Protein AF-0000000080796471 (afdb_homodimer)

Organism: Ignicoccus hospitalis (strain KIN4/I / DSM 18386 / JCM 14125) (NCBI:txid453591)

Sequence (328 aa):
MGSETYSLYVDESGSLRIKGDEADYLILPATTVSKIGSRLYKIVGEAANVQLAEIGRSIGHSLAELIKRQMHGDRIEDIIESIDDYLSKSGFGKAELVKHENHFDVIINNPPSLRHAVEGLKKCRFEAGLIKGILEEITGKKWHVQVDDSVNQEKCLIHVKPMEMGSETYSLYVDESGSLRIKGDEADYLILPATTVSKIGSRLYKIVGEAANVQLAEIGRSIGHSLAELIKRQMHGDRIEDIIESIDDYLSKSGFGKAELVKHENHFDVIINNPPSLRHAVEGLKKCRFEAGLIKGILEEITGKKWHVQVDDSVNQEKCLIHVKPME

Radius of gyration: 19.24 Å; Cα contacts (8 Å, |Δi|>4): 746; chains: 2; bounding box: 44×64×47 Å

Foldseek 3Di:
DADAAFDWDQDPVRFIDGVPDDDGDDDDDLCVLVVQLVVLCVVPNLCSLVVLLQVLLVVLLVCQVVLVVQFPDLDPVSSVVSVQNCCRRRPQARWDWADDDFWIKIKGFPGSCQVNPDPRHQGCSSVQSNSQNNCCNNVVFHKDWDWDSVCRNGITIIIIGTDD/DADAAFDWDQDPVRFIDGVPDDDGDDDDDLCVLVVQLVVLCVVPNLCSLVVLLQVLLVVLLVCQVVLVVQFPDLDPVSSVVSVQNCCRRRPQARWDWADDDFWIKIKGFPGSCQVNPDPRHQGCSSVQSNSQNNCCNNVVFHKDWDWDSVCRNGITIIIIGTDD

Solvent-accessible surface area (backbone atoms only — not comparable to full-atom values): 16431 Å² total; per-residue (Å²): 131,51,47,79,38,73,61,62,34,13,40,90,63,13,40,19,28,44,75,97,51,88,62,45,26,27,62,42,54,37,53,46,62,42,43,49,37,51,54,36,30,75,74,56,43,73,57,18,45,60,51,36,17,49,41,20,17,54,45,13,43,71,43,22,64,61,36,58,70,59,28,87,56,88,46,70,66,29,50,50,50,23,47,31,51,48,36,31,40,28,17,43,2,42,47,45,78,45,82,55,96,80,38,36,35,44,36,25,37,56,24,39,47,61,76,43,59,51,90,88,57,64,58,44,32,39,60,47,14,24,52,46,17,24,50,27,57,67,69,74,45,57,66,46,66,42,73,43,74,91,49,40,91,71,28,38,39,30,42,38,28,76,56,132,131,49,48,79,37,72,61,61,35,14,38,91,63,12,41,19,28,43,75,98,49,87,60,45,27,27,61,42,53,36,54,45,63,42,44,48,38,51,54,37,29,74,72,57,44,74,56,18,46,59,50,36,16,50,39,19,17,55,45,12,42,71,43,21,64,62,36,59,70,60,27,88,54,88,48,70,67,28,51,51,51,23,48,33,48,48,36,32,39,27,16,43,2,42,47,46,78,47,82,54,96,81,37,35,34,44,36,24,36,55,22,39,47,62,77,42,59,50,91,86,57,66,59,45,31,39,60,47,14,24,53,45,17,24,50,28,57,69,70,74,46,58,66,46,66,43,73,43,75,91,47,40,90,69,25,38,41,32,41,38,30,75,55,133

Nearest PDB structures (foldseek):
  5frw-assembly1_A  TM=8.023E-01  e=4.426E-07  Ralstonia sp. E2
  5kbh-assembly1_B  TM=7.764E-01  e=5.599E-07  Acinetobacter calcoaceticus
  5kbe-assembly1_B  TM=7.773E-01  e=1.134E-06  Acinetobacter calcoaceticus
  5kbi-assembly1_A  TM=7.844E-01  e=2.435E-06  Acinetobacter calcoaceticus
  5kbh-assembly1_A  TM=7.700E-01  e=1.815E-06  Acinetobacter calcoaceticus

pLDDT: mean 94.49, std 6.24, range [47.47, 98.81]

InterPro domains:
  IPR004096 4-vinyl reductase, 4VR [SM00989] (103-162)
  IPR007194 Transport protein particle (TRAPP) component [PF04051] (46-160)
  IPR024096 NO signalling/Golgi transport ligand-binding domain superfamily [SSF111126] (39-145)

Secondary structure (DSSP, 8-state):
-PBP---EEE-TTS-EEETT--SEEEEEETTHHHHHHHHHHHHHGGGHHHHHHHHHHHHHHHHHHHHHHH-SSSSHHHHHHHHHHHHHHTTS-EEEEEE-SS-EEEEEES-HHHHT--TTPPTTHHHHHHHHHHHHHHHSS-EEEEE-GGGTTTEEEEEEEE--/-PBP---EEE-TTS-EEETT--SEEEEEETTHHHHHHHHHHHHHGGGHHHHHHHHHHHHHHHHHHHHHHH-SSSSHHHHHHHHHHHHHHTTS-EEEEEE-SS-EEEEEES-HHHHT--TTPPTTHHHHHHHHHHHHHHHSS-EEEEE-GGGTTTEEEEEEEE--

Structure (mmCIF, N/CA/C/O backbone):
data_AF-0000000080796471-model_v1
#
loop_
_entity.id
_entity.type
_entity.pdbx_description
1 polymer '4-vinyl reductase 4VR domain-containing protein'
#
loop_
_atom_site.group_PDB
_atom_site.id
_atom_site.type_symbol
_atom_site.label_atom_id
_atom_site.label_alt_id
_atom_site.label_comp_id
_atom_site.label_asym_id
_atom_site.label_entity_id
_atom_site.label_seq_id
_atom_site.pdbx_PDB_ins_code
_atom_site.Cartn_x
_atom_site.Cartn_y
_atom_site.Cartn_z
_atom_site.occupancy
_atom_site.B_iso_or_equiv
_atom_site.auth_seq_id
_atom_site.auth_comp_id
_atom_site.auth_asym_id
_atom_site.auth_atom_id
_atom_site.pdbx_PDB_model_num
ATOM 1 N N . MET A 1 1 ? 6.484 -16.625 19.422 1 47.47 1 MET A N 1
ATOM 2 C CA . MET A 1 1 ? 7.359 -15.5 19.078 1 47.47 1 MET A CA 1
ATOM 3 C C . MET A 1 1 ? 7.316 -15.203 17.578 1 47.47 1 MET A C 1
ATOM 5 O O . MET A 1 1 ? 7.27 -16.125 16.766 1 47.47 1 MET A O 1
ATOM 9 N N . GLY A 1 2 ? 6.797 -14.07 17.062 1 61.41 2 GLY A N 1
ATOM 10 C CA . GLY A 1 2 ? 6.598 -13.734 15.656 1 61.41 2 GLY A CA 1
ATOM 11 C C . GLY A 1 2 ? 7.84 -13.945 14.812 1 61.41 2 GLY A C 1
ATOM 12 O O . GLY A 1 2 ? 8.938 -14.094 15.352 1 61.41 2 GLY A O 1
ATOM 13 N N . SER A 1 3 ? 7.703 -14.445 13.594 1 75.06 3 SER A N 1
ATOM 14 C CA . SER A 1 3 ? 8.805 -14.648 12.664 1 75.06 3 SER A CA 1
ATOM 15 C C . SER A 1 3 ? 9.383 -13.312 12.188 1 75.06 3 SER A C 1
ATOM 17 O O . SER A 1 3 ? 8.75 -12.266 12.352 1 75.06 3 SER A O 1
ATOM 19 N N . GLU A 1 4 ? 10.695 -13.398 11.828 1 84.44 4 GLU A N 1
ATOM 20 C CA . GLU A 1 4 ? 11.414 -12.211 11.375 1 84.44 4 GLU A CA 1
ATOM 21 C C . GLU A 1 4 ? 10.867 -11.711 10.039 1 84.44 4 GLU A C 1
ATOM 23 O O . GLU A 1 4 ? 10.438 -12.5 9.203 1 84.44 4 GLU A O 1
ATOM 28 N N . THR A 1 5 ? 10.625 -10.406 9.93 1 94 5 THR A N 1
ATOM 29 C CA . THR A 1 5 ? 10.344 -9.742 8.664 1 94 5 THR A CA 1
ATOM 30 C C . THR A 1 5 ? 11.641 -9.289 7.996 1 94 5 THR A C 1
ATOM 32 O O . THR A 1 5 ? 12.727 -9.734 8.367 1 94 5 THR A O 1
ATOM 35 N N . TYR A 1 6 ? 11.547 -8.57 6.883 1 94.56 6 TYR A N 1
ATOM 36 C CA . TYR A 1 6 ? 12.711 -8.07 6.164 1 94.56 6 TYR A CA 1
ATOM 37 C C . TYR A 1 6 ? 13.539 -7.148 7.047 1 94.56 6 TYR A C 1
ATOM 39 O O . TYR A 1 6 ? 13.008 -6.508 7.957 1 94.56 6 TYR A O 1
ATOM 47 N N . SER A 1 7 ? 14.867 -7.215 6.809 1 94.38 7 SER A N 1
ATOM 48 C CA . SER A 1 7 ? 15.711 -6.148 7.34 1 94.38 7 SER A CA 1
ATOM 49 C C . SER A 1 7 ? 15.523 -4.852 6.555 1 94.38 7 SER A C 1
ATOM 51 O O . SER A 1 7 ? 15.945 -4.75 5.406 1 94.38 7 SER A O 1
ATOM 53 N N . LEU A 1 8 ? 14.883 -3.912 7.203 1 96.19 8 LEU A N 1
ATOM 54 C CA . LEU A 1 8 ? 14.523 -2.668 6.535 1 96.19 8 LEU A CA 1
ATOM 55 C C . LEU A 1 8 ? 15.312 -1.496 7.102 1 96.19 8 LEU A C 1
ATOM 57 O O . LEU A 1 8 ? 15.727 -1.522 8.266 1 96.19 8 LEU A O 1
ATOM 61 N N . TYR A 1 9 ? 15.547 -0.493 6.285 1 96.5 9 TYR A N 1
ATOM 62 C CA . TYR A 1 9 ? 16.125 0.773 6.719 1 96.5 9 TYR A CA 1
ATOM 63 C C . TYR A 1 9 ? 15.672 1.917 5.82 1 96.5 9 TYR A C 1
ATOM 65 O O . TYR A 1 9 ? 15.195 1.687 4.707 1 96.5 9 TYR A O 1
ATOM 73 N N . VAL A 1 10 ? 15.695 3.064 6.301 1 97.06 10 VAL A N 1
ATOM 74 C CA . VAL A 1 10 ? 15.43 4.258 5.508 1 97.06 10 VAL A CA 1
ATOM 75 C C . VAL A 1 10 ? 16.75 4.898 5.07 1 97.06 10 VAL A C 1
ATOM 77 O O . VAL A 1 10 ? 17.609 5.195 5.906 1 97.06 10 VAL A O 1
ATOM 80 N N . ASP A 1 11 ? 16.906 5.062 3.801 1 96.19 11 ASP A N 1
ATOM 81 C CA . ASP A 1 11 ? 1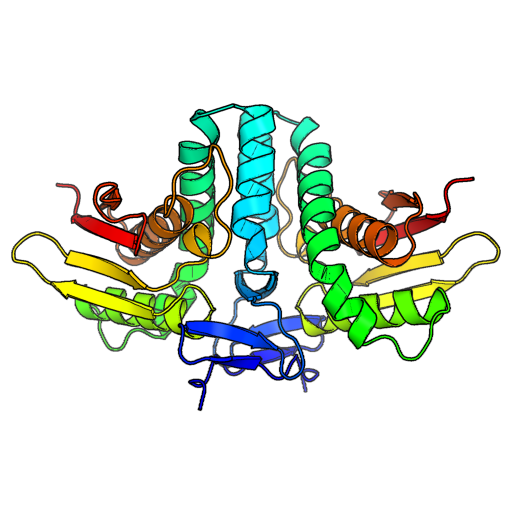8.172 5.609 3.322 1 96.19 11 ASP A CA 1
ATOM 82 C C . ASP A 1 11 ? 18.188 7.133 3.441 1 96.19 11 ASP A C 1
ATOM 84 O O . ASP A 1 11 ? 17.25 7.73 3.971 1 96.19 11 ASP A O 1
ATOM 88 N N . GLU A 1 12 ? 19.25 7.812 2.971 1 94 12 GLU A N 1
ATOM 89 C CA . GLU A 1 12 ? 19.484 9.242 3.168 1 94 12 GLU A CA 1
ATOM 90 C C . GLU A 1 12 ? 18.422 10.078 2.451 1 94 12 GLU A C 1
ATOM 92 O O . GLU A 1 12 ? 18.172 11.227 2.826 1 94 12 GLU A O 1
ATOM 97 N N . SER A 1 13 ? 17.781 9.508 1.461 1 94.19 13 SER A N 1
ATOM 98 C CA . SER A 1 13 ? 16.781 10.242 0.692 1 94.19 13 SER A CA 1
ATOM 99 C C . SER A 1 13 ? 15.391 10.078 1.293 1 94.19 13 SER A C 1
ATOM 101 O O . SER A 1 13 ? 14.43 10.703 0.841 1 94.19 13 SER A O 1
ATOM 103 N N . GLY A 1 14 ? 15.227 9.203 2.346 1 95.62 14 GLY A N 1
ATOM 104 C CA . GLY A 1 14 ? 13.938 8.953 2.977 1 95.62 14 GLY A CA 1
ATOM 105 C C . GLY A 1 14 ? 13.203 7.766 2.377 1 95.62 14 GLY A C 1
ATOM 106 O O . GLY A 1 14 ? 12.031 7.543 2.678 1 95.62 14 GLY A O 1
ATOM 107 N N . SER A 1 15 ? 13.867 7.031 1.515 1 97.31 15 SER A N 1
ATOM 108 C CA . SER A 1 15 ? 13.266 5.848 0.912 1 97.31 15 SER A CA 1
ATOM 109 C C . SER A 1 15 ? 13.445 4.621 1.802 1 97.31 15 SER A C 1
ATOM 111 O O . SER A 1 15 ? 14.523 4.402 2.357 1 97.31 15 SER A O 1
ATOM 113 N N . LEU A 1 16 ? 12.375 3.906 1.961 1 97.94 16 LEU A N 1
ATOM 114 C CA . LEU A 1 16 ? 12.438 2.645 2.693 1 97.94 16 LEU A CA 1
ATOM 115 C C . LEU A 1 16 ? 12.984 1.53 1.811 1 97.94 16 LEU A C 1
ATOM 117 O O . LEU A 1 16 ? 12.477 1.293 0.712 1 97.94 16 LEU A O 1
ATOM 121 N N . ARG A 1 17 ? 13.992 0.839 2.336 1 96.94 17 ARG A N 1
ATOM 122 C CA . ARG A 1 17 ? 14.68 -0.182 1.548 1 96.94 17 ARG A CA 1
ATOM 123 C C . ARG A 1 17 ? 14.742 -1.506 2.303 1 96.94 17 ARG A C 1
ATOM 125 O O . ARG A 1 17 ? 14.852 -1.522 3.529 1 96.94 17 ARG A O 1
ATOM 132 N N . ILE A 1 18 ? 14.594 -2.547 1.562 1 95.69 18 ILE A N 1
ATOM 133 C CA . ILE A 1 18 ? 14.969 -3.867 2.059 1 95.69 18 ILE A CA 1
ATOM 134 C C . ILE A 1 18 ? 16.453 -4.105 1.816 1 95.69 18 ILE A C 1
ATOM 136 O O . ILE A 1 18 ? 16.953 -3.885 0.711 1 95.69 18 ILE A O 1
ATOM 140 N N . LYS A 1 19 ? 17.156 -4.473 2.883 1 92.94 19 LYS A N 1
ATOM 141 C CA . LYS A 1 19 ? 18.594 -4.711 2.736 1 92.94 19 LYS A CA 1
ATOM 142 C C . LYS A 1 19 ? 18.875 -5.66 1.574 1 92.94 19 LYS A C 1
ATOM 144 O O . LYS A 1 19 ? 18.266 -6.727 1.475 1 92.94 19 LYS A O 1
ATOM 149 N N . GLY A 1 20 ? 19.75 -5.258 0.691 1 88.19 20 GLY A N 1
ATOM 150 C CA . GLY A 1 20 ? 20.125 -6.07 -0.452 1 88.19 20 GLY A CA 1
ATOM 151 C C . GLY A 1 20 ? 19.25 -5.836 -1.67 1 88.19 20 GLY A C 1
ATOM 152 O O . GLY A 1 20 ? 19.469 -6.457 -2.717 1 88.19 20 GLY A O 1
ATOM 153 N N . ASP A 1 21 ? 18.234 -5.008 -1.497 1 90 21 ASP A N 1
ATOM 154 C CA . ASP A 1 21 ? 17.359 -4.676 -2.615 1 90 21 ASP A CA 1
ATOM 155 C C . ASP A 1 21 ? 17.516 -3.215 -3.025 1 90 21 ASP A C 1
ATOM 157 O O . ASP A 1 21 ? 17.922 -2.377 -2.213 1 90 21 ASP A O 1
ATOM 161 N N . GLU A 1 22 ? 17.25 -2.969 -4.277 1 90.25 22 GLU A N 1
ATOM 162 C CA . GLU A 1 22 ? 17.438 -1.608 -4.777 1 90.25 22 GLU A CA 1
ATOM 163 C C . GLU A 1 22 ? 16.109 -0.852 -4.801 1 90.25 22 GLU A C 1
ATOM 165 O O . GLU A 1 22 ? 16.094 0.38 -4.836 1 90.25 22 GLU A O 1
ATOM 170 N N . ALA A 1 23 ? 15.023 -1.626 -4.824 1 94.56 23 ALA A N 1
ATOM 171 C CA . ALA A 1 23 ? 13.719 -0.977 -4.898 1 94.56 23 ALA A CA 1
ATOM 172 C C . ALA A 1 23 ? 13.352 -0.324 -3.566 1 94.56 23 ALA A C 1
ATOM 174 O O . ALA A 1 23 ? 13.992 -0.591 -2.545 1 94.56 23 ALA A O 1
ATOM 175 N N . ASP A 1 24 ? 12.477 0.63 -3.633 1 97.31 24 ASP A N 1
ATOM 176 C CA . ASP A 1 24 ? 12 1.248 -2.396 1 97.31 24 ASP A CA 1
ATOM 177 C C . ASP A 1 24 ? 10.57 0.831 -2.084 1 97.31 24 ASP A C 1
ATOM 179 O O . ASP A 1 24 ? 9.82 0.429 -2.982 1 97.31 24 ASP A O 1
ATOM 183 N N . TYR A 1 25 ? 10.227 0.898 -0.834 1 98.25 25 TYR A N 1
ATOM 184 C CA . TYR A 1 25 ? 9 0.30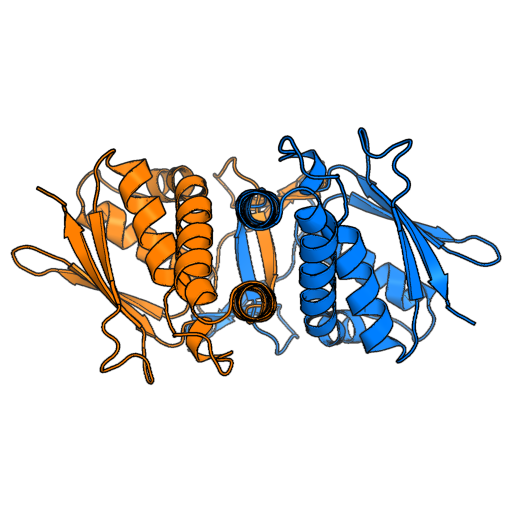4 -0.329 1 98.25 25 TYR A CA 1
ATOM 185 C C . TYR A 1 25 ? 8.258 1.274 0.585 1 98.25 25 TYR A C 1
ATOM 187 O O . TYR A 1 25 ? 8.742 2.381 0.844 1 98.25 25 TYR A O 1
ATOM 195 N N . LEU A 1 26 ? 7.055 0.917 0.916 1 98.69 26 LEU A N 1
ATOM 196 C CA . LEU A 1 26 ? 6.215 1.612 1.885 1 98.69 26 LEU A CA 1
ATOM 197 C C . LEU A 1 26 ? 5.672 0.644 2.93 1 98.69 26 LEU A C 1
ATOM 199 O O . LEU A 1 26 ? 5.461 -0.536 2.639 1 98.69 26 LEU A O 1
ATOM 203 N N . ILE A 1 27 ? 5.52 1.145 4.117 1 98.44 27 ILE A N 1
ATOM 204 C CA . ILE A 1 27 ? 4.703 0.473 5.125 1 98.44 27 ILE A CA 1
ATOM 205 C C . ILE A 1 27 ? 3.312 1.099 5.16 1 98.44 27 ILE A C 1
ATOM 207 O O . ILE A 1 27 ? 3.168 2.295 5.418 1 98.44 27 ILE A O 1
ATOM 211 N N . LEU A 1 28 ? 2.311 0.305 4.855 1 98.56 28 LEU A N 1
ATOM 212 C CA . LEU A 1 28 ? 0.921 0.753 4.859 1 98.56 28 LEU A CA 1
ATOM 213 C C . LEU A 1 28 ? 0.053 -0.179 5.699 1 98.56 28 LEU A C 1
ATOM 215 O O . LEU A 1 28 ? 0.373 -1.359 5.855 1 98.56 28 LEU A O 1
ATOM 219 N N . PRO A 1 29 ? -1.041 0.378 6.25 1 98.25 29 PRO A N 1
ATOM 220 C CA . PRO A 1 29 ? -1.943 -0.529 6.961 1 98.25 29 PRO A CA 1
ATOM 221 C C . PRO A 1 29 ? -2.49 -1.64 6.066 1 98.25 29 PRO A C 1
ATOM 223 O O . PRO A 1 29 ? -2.75 -1.414 4.883 1 98.25 29 PRO A O 1
ATOM 226 N N . ALA A 1 30 ? -2.727 -2.787 6.703 1 98.38 30 ALA A N 1
ATOM 227 C CA . ALA A 1 30 ? -3.242 -3.926 5.949 1 98.38 30 ALA A CA 1
ATOM 228 C C . ALA A 1 30 ? -4.625 -3.621 5.375 1 98.38 30 ALA A C 1
ATOM 230 O O . ALA A 1 30 ? -5.035 -4.227 4.379 1 98.38 30 ALA A O 1
ATOM 231 N N . THR A 1 31 ? -5.316 -2.631 5.926 1 98.25 31 THR A N 1
ATOM 232 C CA . THR A 1 31 ? -6.629 -2.223 5.438 1 98.25 31 THR A CA 1
ATOM 233 C C . THR A 1 31 ? -6.508 -1.5 4.098 1 98.25 31 THR A C 1
ATOM 235 O O . THR A 1 31 ? -7.512 -1.234 3.436 1 98.25 31 THR A O 1
ATOM 238 N N . THR A 1 32 ? -5.273 -1.188 3.66 1 98.62 32 THR A N 1
ATOM 239 C CA . THR A 1 32 ? -5.039 -0.496 2.398 1 98.62 32 THR A CA 1
ATOM 240 C C . THR A 1 32 ? -5.738 -1.22 1.249 1 98.62 32 THR A C 1
ATOM 242 O O . THR A 1 32 ? -6.391 -0.588 0.415 1 98.62 32 THR A O 1
ATOM 245 N N . VAL A 1 33 ? -5.699 -2.533 1.224 1 98.5 33 VAL A N 1
ATOM 246 C CA . VAL A 1 33 ? -6.297 -3.318 0.149 1 98.5 33 VAL A CA 1
ATOM 247 C C . VAL A 1 33 ? -7.809 -3.096 0.124 1 98.5 33 VAL A C 1
ATOM 249 O O . VAL A 1 33 ? -8.383 -2.805 -0.929 1 98.5 33 VAL A O 1
ATOM 252 N N . SER A 1 34 ? -8.406 -3.133 1.26 1 98.31 34 SER A N 1
ATOM 253 C CA . SER A 1 34 ? -9.859 -2.969 1.329 1 98.31 34 SER A CA 1
ATOM 254 C C . SER A 1 34 ? -10.266 -1.526 1.055 1 98.31 34 SER A C 1
ATOM 256 O O . SER A 1 34 ? -11.328 -1.273 0.482 1 98.31 34 SER A O 1
ATOM 258 N N . LYS A 1 35 ? -9.422 -0.569 1.449 1 98.5 35 LYS A N 1
ATOM 259 C CA . LYS A 1 35 ? -9.75 0.832 1.195 1 98.5 35 LYS A CA 1
ATOM 260 C C . LYS A 1 35 ? -9.703 1.146 -0.297 1 98.5 35 LYS A C 1
ATOM 262 O O . LYS A 1 35 ? -10.562 1.861 -0.814 1 98.5 35 LYS A O 1
ATOM 267 N N . ILE A 1 36 ? -8.734 0.594 -0.978 1 98.81 36 ILE A N 1
ATOM 268 C CA . ILE A 1 36 ? -8.672 0.728 -2.43 1 98.81 36 ILE A CA 1
ATOM 269 C C . ILE A 1 36 ? -9.914 0.089 -3.057 1 98.81 36 ILE A C 1
ATOM 271 O O . ILE A 1 36 ? -10.586 0.709 -3.881 1 98.81 36 ILE A O 1
ATOM 275 N N . GLY A 1 37 ? -10.18 -1.137 -2.629 1 98.75 37 GLY A N 1
ATOM 276 C CA . GLY A 1 37 ? -11.328 -1.851 -3.162 1 98.75 37 GLY A CA 1
ATOM 277 C C . GLY A 1 37 ? -12.641 -1.118 -2.943 1 98.75 37 GLY A C 1
ATOM 278 O O . GLY A 1 37 ? -13.477 -1.047 -3.846 1 98.75 37 GLY A O 1
ATOM 279 N N . SER A 1 38 ? -12.812 -0.579 -1.771 1 98.44 38 SER A N 1
ATOM 280 C CA . SER A 1 38 ? -14.047 0.137 -1.442 1 98.44 38 SER A CA 1
ATOM 281 C C . SER A 1 38 ? -14.219 1.37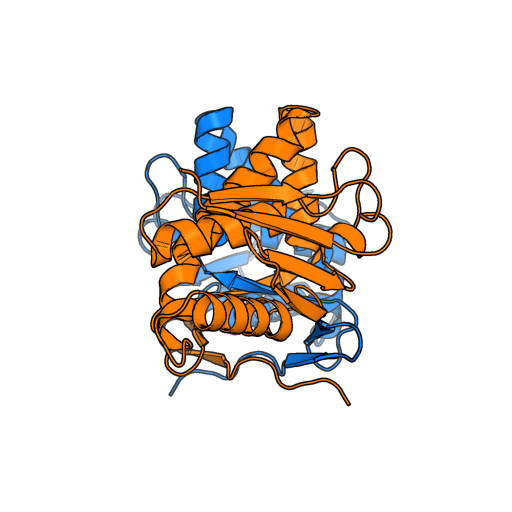 -2.322 1 98.44 38 SER A C 1
ATOM 283 O O . SER A 1 38 ? -15.328 1.666 -2.775 1 98.44 38 SER A O 1
ATOM 285 N N . ARG A 1 39 ? -13.133 2.072 -2.541 1 98.5 39 ARG A N 1
ATOM 286 C CA . ARG A 1 39 ? -13.219 3.242 -3.408 1 98.5 39 ARG A CA 1
ATOM 287 C C . ARG A 1 39 ? -13.578 2.84 -4.836 1 98.5 39 ARG A C 1
ATOM 289 O O . ARG A 1 39 ? -14.43 3.463 -5.469 1 98.5 39 ARG A O 1
ATOM 296 N N . LEU A 1 40 ? -12.953 1.785 -5.324 1 98.69 40 LEU A N 1
ATOM 297 C CA . LEU A 1 40 ? -13.25 1.27 -6.656 1 98.69 40 LEU A CA 1
ATOM 298 C C . LEU A 1 40 ? -14.719 0.855 -6.758 1 98.69 40 LEU A C 1
ATOM 300 O O . LEU A 1 40 ? -15.367 1.118 -7.77 1 98.69 40 LEU A O 1
ATOM 304 N N . TYR A 1 41 ? -15.195 0.206 -5.703 1 98.62 41 TYR A N 1
ATOM 305 C CA . TYR A 1 41 ? -16.578 -0.261 -5.711 1 98.62 41 TYR A CA 1
ATOM 306 C C . TYR A 1 41 ? -17.547 0.909 -5.824 1 98.62 41 TYR A C 1
ATOM 308 O O . TYR A 1 41 ? -18.578 0.809 -6.504 1 98.62 41 TYR A O 1
ATOM 316 N N . LYS A 1 42 ? -17.25 1.996 -5.195 1 97.94 42 LYS A N 1
ATOM 317 C CA . LYS A 1 42 ? -18.094 3.193 -5.289 1 97.94 42 LYS A CA 1
ATOM 318 C C . LYS A 1 42 ? -18.078 3.758 -6.707 1 97.94 42 LYS A C 1
ATOM 320 O O . LYS A 1 42 ? -19.062 4.344 -7.152 1 97.94 42 LYS A O 1
ATOM 325 N N . ILE A 1 43 ? -17.016 3.52 -7.43 1 97.94 43 ILE A N 1
ATOM 326 C CA . ILE A 1 43 ? -16.844 4.102 -8.758 1 97.94 43 ILE A CA 1
ATOM 327 C C . ILE A 1 43 ? -17.469 3.184 -9.805 1 97.94 43 ILE A C 1
ATOM 329 O O . ILE A 1 43 ? -18.203 3.645 -10.688 1 97.94 43 ILE A O 1
ATOM 333 N N . VAL A 1 44 ? -17.219 1.805 -9.688 1 98.31 44 VAL A N 1
ATOM 334 C CA . VAL A 1 44 ? -17.547 0.948 -10.82 1 98.31 44 VAL A CA 1
ATOM 335 C C . VAL A 1 44 ? -18.375 -0.24 -10.352 1 98.31 44 VAL A C 1
ATOM 337 O O . VAL A 1 44 ? -18.625 -1.174 -11.117 1 98.31 44 VAL A O 1
ATOM 340 N N . GLY A 1 45 ? -18.844 -0.309 -9.133 1 97.81 45 GLY A N 1
ATOM 341 C CA . GLY A 1 45 ? -19.625 -1.424 -8.633 1 97.81 45 GLY A CA 1
ATOM 342 C C . GLY A 1 45 ? -18.859 -2.734 -8.617 1 97.81 45 GLY A C 1
ATOM 343 O O . GLY A 1 45 ? -17.719 -2.789 -8.164 1 97.81 45 GLY A O 1
ATOM 344 N N . GLU A 1 46 ? -19.453 -3.779 -9.102 1 97.31 46 GLU A N 1
ATOM 345 C CA . GLU A 1 46 ? -18.891 -5.125 -9.016 1 97.31 46 GLU A CA 1
ATOM 346 C C . GLU A 1 46 ? -17.609 -5.246 -9.844 1 97.31 46 GLU A C 1
ATOM 348 O O . GLU A 1 46 ? -16.766 -6.098 -9.562 1 97.31 46 GLU A O 1
ATOM 353 N N . ALA A 1 47 ? -17.453 -4.387 -10.836 1 98.31 47 ALA A N 1
ATOM 354 C CA . ALA A 1 47 ? -16.234 -4.398 -11.641 1 98.31 47 ALA A CA 1
ATOM 355 C C . ALA A 1 47 ? -15.016 -4.059 -10.789 1 98.31 47 ALA A C 1
ATOM 357 O O . ALA A 1 47 ? -13.875 -4.258 -11.219 1 98.31 47 ALA A O 1
ATOM 358 N N . ALA A 1 48 ? -15.195 -3.617 -9.523 1 98.56 48 ALA A N 1
ATOM 359 C CA . ALA A 1 48 ? -14.117 -3.305 -8.586 1 98.56 48 ALA A CA 1
ATOM 360 C C . ALA A 1 48 ? -13.211 -4.516 -8.367 1 98.56 48 ALA A C 1
ATOM 362 O O . ALA A 1 48 ? -12 -4.371 -8.188 1 98.56 48 ALA A O 1
ATOM 363 N N . ASN A 1 49 ? -13.828 -5.695 -8.422 1 98.12 49 ASN A N 1
ATOM 364 C CA . ASN A 1 49 ? -13.062 -6.91 -8.164 1 98.12 49 ASN A CA 1
ATOM 365 C C . ASN A 1 49 ? -12.039 -7.176 -9.266 1 98.12 49 ASN A C 1
ATOM 367 O O . ASN A 1 49 ? -10.906 -7.578 -8.977 1 98.12 49 ASN A O 1
ATOM 371 N N . VAL A 1 50 ? -12.406 -6.906 -10.484 1 98.38 50 VAL A N 1
ATOM 372 C CA . VAL A 1 50 ? -11.484 -7.043 -11.609 1 98.38 50 VAL A CA 1
ATOM 373 C C . VAL A 1 50 ? -10.398 -5.973 -11.523 1 98.38 50 VAL A C 1
ATOM 375 O O . VAL A 1 50 ? -9.219 -6.254 -11.75 1 98.38 50 VAL A O 1
ATOM 378 N N . GLN A 1 51 ? -10.797 -4.758 -11.141 1 98.75 51 GLN A N 1
ATOM 379 C CA . GLN A 1 51 ? -9.852 -3.654 -11.07 1 98.75 51 GLN A CA 1
ATOM 380 C C . GLN A 1 51 ? -8.852 -3.863 -9.938 1 98.75 51 GLN A C 1
ATOM 382 O O . GLN A 1 51 ? -7.668 -3.543 -10.078 1 98.75 51 GLN A O 1
ATOM 387 N N . LEU A 1 52 ? -9.336 -4.363 -8.82 1 98.62 52 LEU A N 1
ATOM 388 C CA . LEU A 1 52 ? -8.469 -4.645 -7.684 1 98.62 52 LEU A CA 1
ATOM 389 C C . LEU A 1 52 ? -7.434 -5.707 -8.039 1 98.62 52 LEU A C 1
ATOM 391 O O . LEU A 1 52 ? -6.258 -5.574 -7.695 1 98.62 52 LEU A O 1
ATOM 395 N N . ALA A 1 53 ? -7.832 -6.746 -8.789 1 98.69 53 ALA A N 1
ATOM 396 C CA . ALA A 1 53 ? -6.895 -7.758 -9.266 1 98.69 53 ALA A CA 1
ATOM 397 C C . ALA A 1 53 ? -5.867 -7.148 -10.219 1 98.69 53 ALA A C 1
ATOM 399 O O . ALA A 1 53 ? -4.688 -7.504 -10.172 1 98.69 53 ALA A O 1
ATOM 400 N N . GLU A 1 54 ? -6.305 -6.223 -11.031 1 98.81 54 GLU A N 1
ATOM 401 C CA . GLU A 1 54 ? -5.402 -5.586 -11.984 1 98.81 54 GLU A CA 1
ATOM 402 C C . GLU A 1 54 ? -4.379 -4.707 -11.266 1 98.81 54 GLU A C 1
ATOM 404 O O . GLU A 1 54 ? -3.225 -4.617 -11.695 1 98.81 54 GLU A O 1
ATOM 409 N N . ILE A 1 55 ? -4.805 -4.035 -10.258 1 98.81 55 ILE A N 1
ATOM 410 C CA . ILE A 1 55 ? -3.871 -3.26 -9.453 1 98.81 55 ILE A CA 1
ATOM 411 C C . ILE A 1 55 ? -2.854 -4.195 -8.797 1 98.81 55 ILE A C 1
ATOM 413 O O . ILE A 1 55 ? -1.648 -3.945 -8.852 1 98.81 55 ILE A O 1
ATOM 417 N N . GLY A 1 56 ? -3.371 -5.297 -8.203 1 98.81 56 GLY A N 1
ATOM 418 C CA . GLY A 1 56 ? -2.467 -6.305 -7.672 1 98.81 56 GLY A CA 1
ATOM 419 C C . GLY A 1 56 ? -1.459 -6.797 -8.695 1 98.81 56 GLY A C 1
ATOM 420 O O . GLY A 1 56 ? -0.267 -6.902 -8.391 1 98.81 56 GLY A O 1
ATOM 421 N N . ARG A 1 57 ? -1.937 -7.035 -9.859 1 98.69 57 ARG A N 1
ATOM 422 C CA . ARG A 1 57 ? -1.075 -7.516 -10.93 1 98.69 57 ARG A CA 1
ATOM 423 C C . ARG A 1 57 ? 0.02 -6.504 -11.25 1 98.69 57 ARG A C 1
ATOM 425 O O . ARG A 1 57 ? 1.194 -6.863 -11.359 1 98.69 57 ARG A O 1
ATOM 432 N N . SER A 1 58 ? -0.31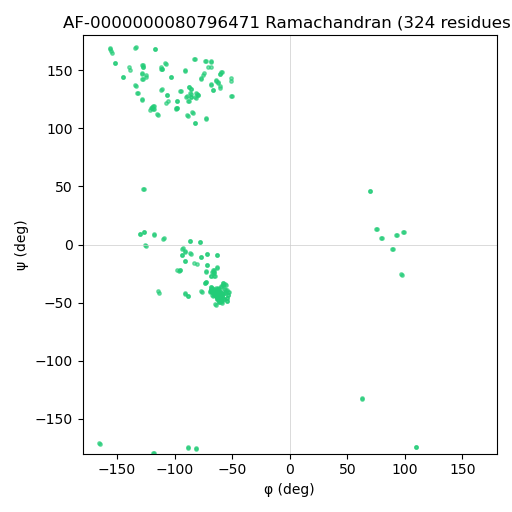3 -5.273 -11.391 1 98.69 58 SER A N 1
ATOM 433 C CA . SER A 1 58 ? 0.652 -4.223 -11.695 1 98.69 58 SER A CA 1
ATOM 434 C C . SER A 1 58 ? 1.69 -4.086 -10.586 1 98.69 58 SER A C 1
ATOM 436 O O . SER A 1 58 ? 2.879 -3.908 -10.859 1 98.69 58 SER A O 1
ATOM 438 N N . ILE A 1 59 ? 1.28 -4.168 -9.375 1 98.62 59 ILE A N 1
ATOM 439 C CA . ILE A 1 59 ? 2.197 -4.121 -8.242 1 98.62 59 ILE A CA 1
ATOM 440 C C . ILE A 1 59 ? 3.09 -5.363 -8.25 1 98.62 59 ILE A C 1
ATOM 442 O O . ILE A 1 59 ? 4.285 -5.273 -7.965 1 98.62 59 ILE A O 1
ATOM 446 N N . GLY A 1 60 ? 2.484 -6.512 -8.57 1 98.5 60 GLY A N 1
ATOM 447 C CA . GLY A 1 60 ? 3.26 -7.734 -8.711 1 98.5 60 GLY A CA 1
ATOM 448 C C . GLY A 1 60 ? 4.395 -7.609 -9.703 1 98.5 60 GLY A C 1
ATOM 449 O O . GLY A 1 60 ? 5.488 -8.133 -9.477 1 98.5 60 GLY A O 1
ATOM 450 N N . HIS A 1 61 ? 4.156 -6.914 -10.828 1 98.12 61 HIS A N 1
ATOM 451 C CA . HIS A 1 61 ? 5.215 -6.656 -11.797 1 98.12 61 HIS A CA 1
ATOM 452 C C . HIS A 1 61 ? 6.395 -5.938 -11.148 1 98.12 61 HIS A C 1
ATOM 454 O O . HIS A 1 61 ? 7.551 -6.246 -11.445 1 98.12 61 HIS A O 1
ATOM 460 N N . SER A 1 62 ? 6.141 -5.035 -10.25 1 96.94 62 SER A N 1
ATOM 461 C CA . SER A 1 62 ? 7.176 -4.25 -9.586 1 96.94 62 SER A CA 1
ATOM 462 C C . SER A 1 62 ? 7.957 -5.09 -8.586 1 96.94 62 SER A C 1
ATOM 464 O O . SER A 1 62 ? 9.094 -4.762 -8.234 1 96.94 62 SER A O 1
ATOM 466 N N . LEU A 1 63 ? 7.336 -6.18 -8.117 1 97.31 63 LEU A N 1
ATOM 467 C CA . LEU A 1 63 ? 7.945 -7.016 -7.09 1 97.31 63 LEU A CA 1
ATOM 468 C C . LEU A 1 63 ? 8.859 -8.062 -7.715 1 97.31 63 LEU A C 1
ATOM 470 O O . LEU A 1 63 ? 9.602 -8.75 -7.004 1 97.31 63 LEU A O 1
ATOM 474 N N . ALA A 1 64 ? 8.859 -8.172 -9.008 1 95.12 64 ALA A N 1
ATOM 475 C CA . ALA A 1 64 ? 9.547 -9.258 -9.711 1 95.12 64 ALA A CA 1
ATOM 476 C C . ALA A 1 64 ? 11.039 -9.266 -9.391 1 95.12 64 ALA A C 1
ATOM 478 O O . ALA A 1 64 ? 11.625 -10.328 -9.156 1 95.12 64 ALA A O 1
ATOM 479 N N . GLU A 1 65 ? 11.633 -8.125 -9.367 1 91.56 65 GLU A N 1
ATOM 480 C CA . GLU A 1 65 ? 13.07 -8.062 -9.133 1 91.56 65 GLU A CA 1
ATOM 481 C C . GLU A 1 65 ? 13.422 -8.547 -7.723 1 91.56 65 GLU A C 1
ATOM 483 O O . GLU A 1 65 ? 14.43 -9.227 -7.527 1 91.56 65 GLU A O 1
ATOM 488 N N . LEU A 1 66 ? 12.648 -8.125 -6.75 1 93.06 66 LEU A N 1
ATOM 489 C CA . LEU A 1 66 ? 12.859 -8.617 -5.395 1 93.06 66 LEU A CA 1
ATOM 490 C C . LEU A 1 66 ? 12.773 -10.141 -5.352 1 93.06 66 LEU A C 1
ATOM 492 O O . LEU A 1 66 ? 13.633 -10.805 -4.766 1 93.06 66 LEU A O 1
ATOM 496 N N . ILE A 1 67 ? 11.734 -10.672 -5.992 1 94.06 67 ILE A N 1
ATOM 497 C CA . ILE A 1 67 ? 11.5 -12.117 -5.988 1 94.06 67 ILE A CA 1
ATOM 498 C C . ILE A 1 67 ? 12.664 -12.828 -6.664 1 94.06 67 ILE A C 1
ATOM 500 O O . ILE A 1 67 ? 13.188 -13.812 -6.133 1 94.06 67 ILE A O 1
ATOM 504 N N . LYS A 1 68 ? 13.148 -12.289 -7.77 1 92.75 68 LYS A N 1
ATOM 505 C CA . LYS A 1 68 ? 14.266 -12.883 -8.492 1 92.75 68 LYS A CA 1
ATOM 506 C C . LYS A 1 68 ? 15.516 -12.938 -7.625 1 92.75 68 LYS A C 1
ATOM 508 O O . LYS A 1 68 ? 16.234 -13.93 -7.633 1 92.75 68 LYS A O 1
ATOM 513 N N . ARG A 1 69 ? 15.727 -11.938 -6.91 1 90.75 69 ARG A N 1
ATOM 514 C CA . ARG A 1 69 ? 16.922 -11.844 -6.082 1 90.75 69 ARG A CA 1
ATOM 515 C C . ARG A 1 69 ? 16.875 -12.867 -4.945 1 90.75 69 ARG A C 1
ATOM 517 O O . ARG A 1 69 ? 17.922 -13.312 -4.465 1 90.75 69 ARG A O 1
ATOM 524 N N . GLN A 1 70 ? 15.719 -13.195 -4.582 1 90.5 70 GLN A N 1
ATOM 525 C CA . GLN A 1 70 ? 15.562 -14.086 -3.438 1 90.5 70 GLN A CA 1
ATOM 526 C C . GLN A 1 70 ? 15.469 -15.539 -3.881 1 90.5 70 GLN A C 1
ATOM 528 O O . GLN A 1 70 ? 15.469 -16.453 -3.049 1 90.5 70 GLN A O 1
ATOM 533 N N . MET A 1 71 ? 15.359 -15.688 -5.145 1 89.81 71 MET A N 1
ATOM 534 C CA . MET A 1 71 ? 15.234 -17.047 -5.676 1 89.81 71 MET A CA 1
ATOM 535 C C . MET A 1 71 ? 16.531 -17.812 -5.492 1 89.81 71 MET A C 1
ATOM 537 O O . MET A 1 71 ? 17.625 -17.266 -5.688 1 89.81 71 MET A O 1
ATOM 541 N N . HIS A 1 72 ? 16.453 -19.016 -5.109 1 87.06 72 HIS A N 1
ATOM 542 C CA . HIS A 1 72 ? 17.609 -19.891 -4.938 1 87.06 72 HIS A CA 1
ATOM 543 C C . HIS A 1 72 ? 17.875 -20.719 -6.195 1 87.06 72 HIS A C 1
ATOM 545 O O . HIS A 1 72 ? 18.828 -21.5 -6.242 1 87.06 72 HIS A O 1
ATOM 551 N N . GLY A 1 73 ? 17.047 -20.625 -7.215 1 87.12 73 GLY A N 1
ATOM 552 C CA . GLY A 1 73 ? 17.109 -21.359 -8.477 1 87.12 73 GLY A CA 1
ATOM 553 C C . GLY A 1 73 ? 16.219 -20.75 -9.547 1 87.12 73 GLY A C 1
ATOM 554 O O . GLY A 1 73 ? 15.742 -19.625 -9.406 1 87.12 73 GLY A O 1
ATOM 555 N N . ASP A 1 74 ? 16.109 -21.469 -10.625 1 84.19 74 ASP A N 1
ATOM 556 C CA . ASP A 1 74 ? 15.383 -20.891 -11.758 1 84.19 74 ASP A CA 1
ATOM 557 C C . ASP A 1 74 ? 14.148 -21.734 -12.086 1 84.19 74 ASP A C 1
ATOM 559 O O . ASP A 1 74 ? 13.477 -21.484 -13.094 1 84.19 74 ASP A O 1
ATOM 563 N N . ARG A 1 75 ? 13.914 -22.656 -11.18 1 86.06 75 ARG A N 1
ATOM 564 C CA . ARG A 1 75 ? 12.719 -23.469 -11.391 1 86.06 75 ARG A CA 1
ATOM 565 C C . ARG A 1 75 ? 11.477 -22.75 -10.852 1 86.06 75 ARG A C 1
ATOM 567 O O . ARG A 1 75 ? 11.586 -21.859 -10.016 1 86.06 75 ARG A O 1
ATOM 574 N N . ILE A 1 76 ? 10.344 -23.156 -11.32 1 83.94 76 ILE A N 1
ATOM 575 C CA . ILE A 1 76 ? 9.07 -22.578 -10.906 1 83.94 76 ILE A CA 1
ATOM 576 C C . ILE A 1 76 ? 8.906 -22.719 -9.398 1 83.94 76 ILE A C 1
ATOM 578 O O . ILE A 1 76 ? 8.344 -21.828 -8.742 1 83.94 76 ILE A O 1
ATOM 582 N N . GLU A 1 77 ? 9.383 -23.781 -8.852 1 83.5 77 GLU A N 1
ATOM 583 C CA . GLU A 1 77 ? 9.305 -24.016 -7.414 1 83.5 77 GLU A CA 1
ATOM 584 C C . GLU A 1 77 ? 10.07 -22.938 -6.648 1 83.5 77 GLU A C 1
ATOM 586 O O . GLU A 1 77 ? 9.664 -22.531 -5.559 1 83.5 77 GLU A O 1
ATOM 591 N N . ASP A 1 78 ? 11.203 -22.562 -7.207 1 90.19 78 ASP A N 1
ATOM 592 C CA . ASP A 1 78 ? 12.016 -21.516 -6.59 1 90.19 78 ASP A CA 1
ATOM 593 C C . ASP A 1 78 ? 11.297 -20.172 -6.605 1 90.19 78 ASP A C 1
ATOM 595 O O . ASP A 1 78 ? 11.406 -19.391 -5.656 1 90.19 78 ASP A O 1
ATOM 599 N N . ILE A 1 79 ? 10.586 -19.922 -7.742 1 90.06 79 ILE A N 1
ATOM 600 C CA . ILE A 1 79 ? 9.812 -18.688 -7.852 1 90.06 79 ILE A CA 1
ATOM 601 C C . ILE A 1 79 ? 8.711 -18.672 -6.789 1 90.06 79 ILE A C 1
ATOM 603 O O . ILE A 1 79 ? 8.578 -17.703 -6.039 1 90.06 79 ILE A O 1
ATOM 607 N N . ILE A 1 80 ? 8.047 -19.703 -6.676 1 84.62 80 ILE A N 1
ATOM 608 C CA . ILE A 1 80 ? 6.891 -19.797 -5.789 1 84.62 80 ILE A CA 1
ATOM 609 C C . ILE A 1 80 ? 7.352 -19.703 -4.336 1 84.62 80 ILE A C 1
ATOM 611 O O . ILE A 1 80 ? 6.695 -19.062 -3.51 1 84.62 80 ILE A O 1
ATOM 615 N N . GLU A 1 81 ? 8.484 -20.375 -4.047 1 88.5 81 GLU A N 1
ATOM 616 C CA . GLU A 1 81 ? 9.055 -20.281 -2.705 1 88.5 81 GLU A CA 1
ATOM 617 C C . GLU A 1 81 ? 9.414 -18.844 -2.361 1 88.5 81 GLU A C 1
ATOM 619 O O . GLU A 1 81 ? 9.227 -18.406 -1.225 1 88.5 81 GLU A O 1
ATOM 624 N N . SER A 1 82 ? 9.938 -18.172 -3.297 1 92.69 82 SER A N 1
ATOM 625 C CA . SER A 1 82 ? 10.305 -16.781 -3.092 1 92.69 82 SER A CA 1
ATOM 626 C C . SER A 1 82 ? 9.07 -15.898 -2.932 1 92.69 82 SER A C 1
ATOM 628 O O . SER A 1 82 ? 9.086 -14.93 -2.172 1 92.69 82 SER A O 1
ATOM 630 N N . ILE A 1 83 ? 8.031 -16.234 -3.686 1 93.25 83 ILE A N 1
ATOM 631 C CA . ILE A 1 83 ? 6.762 -15.531 -3.523 1 93.25 83 ILE A CA 1
ATOM 632 C C . ILE A 1 83 ? 6.215 -15.773 -2.117 1 93.25 83 ILE A C 1
ATOM 634 O O . ILE A 1 83 ? 5.773 -14.836 -1.449 1 93.25 83 ILE A O 1
ATOM 638 N N . ASP A 1 84 ? 6.238 -17 -1.653 1 90.56 84 ASP A N 1
ATOM 639 C CA . ASP A 1 84 ? 5.836 -17.344 -0.293 1 90.56 84 ASP A CA 1
ATOM 640 C C . ASP A 1 84 ? 6.609 -16.516 0.735 1 90.56 84 ASP A C 1
ATOM 642 O O . ASP A 1 84 ? 6.023 -16.016 1.695 1 90.56 84 ASP A O 1
ATOM 646 N N . ASP A 1 85 ? 7.898 -16.453 0.512 1 92.5 85 ASP A N 1
ATOM 647 C CA . ASP A 1 85 ? 8.75 -15.688 1.412 1 92.5 85 ASP A CA 1
ATOM 648 C C . ASP A 1 85 ? 8.312 -14.227 1.474 1 92.5 85 ASP A C 1
ATOM 650 O O . ASP A 1 85 ? 8.211 -13.648 2.559 1 92.5 85 ASP A O 1
ATOM 654 N N . TYR A 1 86 ? 8.031 -13.672 0.356 1 95.44 86 TYR A N 1
ATOM 655 C CA . TYR A 1 86 ? 7.602 -12.281 0.328 1 95.44 86 TYR A CA 1
ATOM 656 C C . TYR A 1 86 ? 6.262 -12.102 1.033 1 95.44 86 TYR A C 1
ATOM 658 O O . TYR A 1 86 ? 6.102 -11.203 1.863 1 95.44 86 TYR A O 1
ATOM 666 N N . LEU A 1 87 ? 5.285 -12.906 0.653 1 96 87 LEU A N 1
ATOM 667 C CA . LEU A 1 87 ? 3.957 -12.789 1.244 1 96 87 LEU A CA 1
ATOM 668 C C . LEU A 1 87 ? 4.023 -12.93 2.762 1 96 87 LEU A C 1
ATOM 670 O O . LEU A 1 87 ? 3.422 -12.141 3.488 1 96 87 LEU A O 1
ATOM 674 N N . SER A 1 88 ? 4.824 -13.844 3.27 1 94.44 88 SER A N 1
ATOM 675 C CA . SER A 1 88 ? 4.918 -14.164 4.691 1 94.44 88 SER A CA 1
ATOM 676 C C . SER A 1 88 ? 5.656 -13.07 5.453 1 94.44 88 SER A C 1
ATOM 678 O O . SER A 1 88 ? 5.32 -12.766 6.602 1 94.44 88 SER A O 1
ATOM 680 N N . LYS A 1 89 ? 6.57 -12.477 4.832 1 96.25 89 LYS A N 1
ATOM 681 C CA . LYS A 1 89 ? 7.422 -11.508 5.512 1 96.25 89 LYS A CA 1
ATOM 682 C C . LYS A 1 89 ? 6.848 -10.094 5.395 1 96.25 89 LYS A C 1
ATOM 684 O O . LYS A 1 89 ? 7.27 -9.188 6.113 1 96.25 89 LYS A O 1
ATOM 689 N N . SER A 1 90 ? 5.867 -9.922 4.48 1 97.62 90 SER A N 1
ATOM 690 C CA . SER A 1 90 ? 5.375 -8.578 4.188 1 97.62 90 SER A CA 1
ATOM 691 C C . SER A 1 90 ? 3.959 -8.383 4.715 1 97.62 90 SER A C 1
ATOM 693 O O . SER A 1 90 ? 3.311 -7.375 4.41 1 97.62 90 SER A O 1
ATOM 695 N N . GLY A 1 91 ? 3.416 -9.367 5.43 1 97.81 91 GLY A N 1
ATOM 696 C CA . GLY A 1 91 ? 2.166 -9.18 6.148 1 97.81 91 GLY A CA 1
ATOM 697 C C . GLY A 1 91 ? 0.963 -9.734 5.41 1 97.81 91 GLY A C 1
ATOM 698 O O . GLY A 1 91 ? -0.18 -9.492 5.809 1 97.81 91 GLY A O 1
ATOM 699 N N . PHE A 1 92 ? 1.177 -10.492 4.355 1 98 92 PHE A N 1
ATOM 700 C CA . PHE A 1 92 ? 0.058 -10.969 3.549 1 98 92 PHE A CA 1
ATOM 701 C C . PHE A 1 92 ? -0.502 -12.273 4.113 1 98 92 PHE A C 1
ATOM 703 O O . PHE A 1 92 ? -1.453 -12.836 3.568 1 98 92 PHE A O 1
ATOM 710 N N . GLY A 1 93 ? 0.026 -12.734 5.223 1 96.69 93 GLY A N 1
ATOM 711 C CA . GLY A 1 93 ? -0.444 -13.969 5.836 1 96.69 93 GLY A CA 1
ATOM 712 C C . GLY A 1 93 ? 0.557 -15.102 5.734 1 96.69 93 G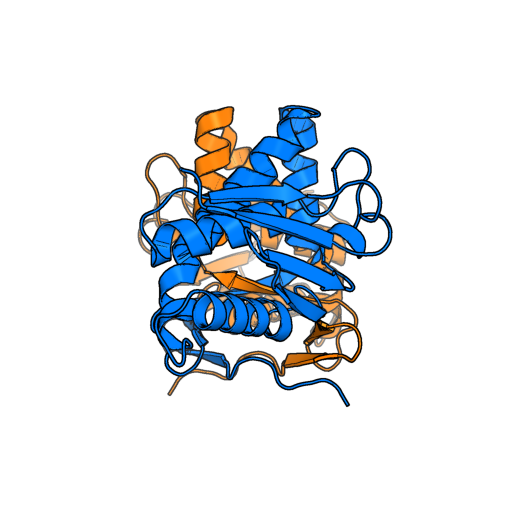LY A C 1
ATOM 713 O O . GLY A 1 93 ? 1.715 -14.883 5.371 1 96.69 93 GLY A O 1
ATOM 714 N N . LYS A 1 94 ? 0.122 -16.266 6.172 1 93.31 94 LYS A N 1
ATOM 715 C CA . LYS A 1 94 ? 0.936 -17.469 6.051 1 93.31 94 LYS A CA 1
ATOM 716 C C . LYS A 1 94 ? 0.681 -18.172 4.723 1 93.31 94 LYS A C 1
ATOM 718 O O . LYS A 1 94 ? -0.387 -18.75 4.516 1 93.31 94 LYS A O 1
ATOM 723 N N . ALA A 1 95 ? 1.664 -18.125 3.916 1 90.19 95 ALA A N 1
ATOM 724 C CA . ALA A 1 95 ? 1.499 -18.703 2.58 1 90.19 95 ALA A CA 1
ATOM 725 C C . ALA A 1 95 ? 2.182 -20.062 2.475 1 90.19 95 ALA A C 1
ATOM 727 O O . ALA A 1 95 ? 3.158 -20.328 3.178 1 90.19 95 ALA A O 1
ATOM 728 N N . GLU A 1 96 ? 1.595 -20.891 1.768 1 90.12 96 GLU A N 1
ATOM 729 C CA . GLU A 1 96 ? 2.189 -22.172 1.44 1 90.12 96 GLU A CA 1
ATOM 730 C C . GLU A 1 96 ? 1.927 -22.547 -0.016 1 90.12 96 GLU A C 1
ATOM 732 O O . GLU A 1 96 ? 0.923 -22.141 -0.598 1 90.12 96 GLU A O 1
ATOM 737 N N . LEU A 1 97 ? 2.777 -23.297 -0.522 1 89.19 97 LEU A N 1
ATOM 738 C CA . LEU A 1 97 ? 2.68 -23.781 -1.897 1 89.19 97 LEU A CA 1
ATOM 739 C C . LEU A 1 97 ? 2.422 -25.281 -1.935 1 89.19 97 LEU A C 1
ATOM 741 O O . LEU A 1 97 ? 3.061 -26.047 -1.205 1 89.19 97 LEU A O 1
ATOM 745 N N . VAL A 1 98 ? 1.43 -25.672 -2.773 1 90.94 98 VAL A N 1
ATOM 746 C CA . VAL A 1 98 ? 1.166 -27.094 -3.037 1 90.94 98 VAL A CA 1
ATOM 747 C C . VAL A 1 98 ? 1.31 -27.375 -4.531 1 90.94 98 VAL A C 1
ATOM 749 O O . VAL A 1 98 ? 0.564 -26.828 -5.348 1 90.94 98 VAL A O 1
ATOM 752 N N . LYS A 1 99 ? 2.242 -28.188 -4.805 1 88.94 99 LYS A N 1
ATOM 753 C CA . LYS A 1 99 ? 2.479 -28.547 -6.203 1 88.94 99 LYS A CA 1
ATOM 754 C C . LYS A 1 99 ? 1.612 -29.719 -6.629 1 88.94 99 LYS A C 1
ATOM 756 O O . LYS A 1 99 ? 1.476 -30.703 -5.887 1 88.94 99 LYS A O 1
ATOM 761 N N . HIS A 1 100 ? 1.025 -29.594 -7.809 1 91.94 100 HIS A N 1
ATOM 762 C CA . HIS A 1 100 ? 0.309 -30.656 -8.484 1 91.94 100 HIS A CA 1
ATOM 763 C C . HIS A 1 100 ? 0.952 -31 -9.828 1 91.94 100 HIS A C 1
ATOM 765 O O . HIS A 1 100 ? 2.002 -30.453 -10.172 1 91.94 100 HIS A O 1
ATOM 771 N N . GLU A 1 101 ? 0.426 -31.938 -10.57 1 89.5 101 GLU A N 1
ATOM 772 C CA . GLU A 1 101 ? 1.005 -32.406 -11.82 1 89.5 101 GLU A CA 1
ATOM 773 C C . GLU A 1 101 ? 1.035 -31.312 -12.875 1 89.5 101 GLU A C 1
ATOM 775 O O . GLU A 1 101 ? 2.039 -31.125 -13.562 1 89.5 101 GLU A O 1
ATOM 780 N N . ASN A 1 102 ? -0.004 -30.484 -13.008 1 89.44 102 ASN A N 1
ATOM 781 C CA . ASN A 1 102 ? -0.113 -29.531 -14.117 1 89.44 102 ASN A CA 1
ATOM 782 C C . ASN A 1 102 ? -0.338 -28.109 -13.617 1 89.44 102 ASN A C 1
ATOM 784 O O . ASN A 1 102 ? -0.535 -27.188 -14.406 1 89.44 102 ASN A O 1
ATOM 788 N N . HIS A 1 103 ? -0.417 -27.922 -12.281 1 92.69 103 HIS A N 1
ATOM 789 C CA . HIS A 1 103 ? -0.622 -26.609 -11.68 1 92.69 103 HIS A CA 1
ATOM 790 C C . HIS A 1 103 ? -0.098 -26.578 -10.25 1 92.69 103 HIS A C 1
ATOM 792 O O . HIS A 1 103 ? 0.389 -27.578 -9.727 1 92.69 103 HIS A O 1
ATOM 798 N N . PHE A 1 104 ? 0.004 -25.406 -9.656 1 92.56 104 PHE A N 1
ATOM 799 C CA . PHE A 1 104 ? 0.279 -25.312 -8.227 1 92.56 104 PHE A CA 1
ATOM 800 C C . PHE A 1 104 ? -0.744 -24.422 -7.535 1 92.56 104 PHE A C 1
ATOM 802 O O . PHE A 1 104 ? -1.425 -23.625 -8.195 1 92.56 104 PHE A O 1
ATOM 809 N N . ASP A 1 105 ? -0.915 -24.688 -6.258 1 95.12 105 ASP A N 1
ATOM 810 C CA . ASP A 1 105 ? -1.808 -23.906 -5.41 1 95.12 105 ASP A CA 1
ATOM 811 C C . ASP A 1 105 ? -1.015 -23 -4.461 1 95.12 105 ASP A C 1
ATOM 813 O O . ASP A 1 105 ? -0.042 -23.453 -3.846 1 95.12 105 ASP A O 1
ATOM 817 N N . VAL A 1 106 ? -1.394 -21.812 -4.496 1 94.38 106 VAL A N 1
ATOM 818 C CA . VAL A 1 106 ? -0.936 -20.906 -3.443 1 94.38 106 VAL A CA 1
ATOM 819 C C . VAL A 1 106 ? -2.016 -20.781 -2.371 1 94.38 106 VAL A C 1
ATOM 821 O O . VAL A 1 106 ? -3.129 -20.328 -2.654 1 94.38 106 VAL A O 1
ATOM 824 N N . ILE A 1 107 ? -1.704 -21.188 -1.19 1 96.5 107 ILE A N 1
ATOM 825 C CA . ILE A 1 107 ? -2.613 -21.094 -0.054 1 96.5 107 ILE A CA 1
ATOM 826 C C . ILE A 1 107 ? -2.133 -20 0.898 1 96.5 107 ILE A C 1
ATOM 828 O O . ILE A 1 107 ? -0.978 -20 1.333 1 96.5 107 ILE A O 1
ATOM 832 N N . ILE A 1 108 ? -2.973 -19.047 1.138 1 97.19 108 ILE A N 1
ATOM 833 C CA . ILE A 1 108 ? -2.629 -17.984 2.08 1 97.19 108 ILE A CA 1
ATOM 834 C C . ILE A 1 108 ? -3.6 -18 3.26 1 97.19 108 ILE A C 1
ATOM 836 O O . ILE A 1 108 ? -4.797 -17.766 3.094 1 97.19 108 ILE A O 1
ATOM 840 N N . ASN A 1 109 ? -3.072 -18.266 4.438 1 97.12 109 ASN A N 1
ATOM 841 C CA . ASN A 1 109 ? -3.857 -18.172 5.664 1 97.12 109 ASN A CA 1
ATOM 842 C C . ASN A 1 109 ? -3.801 -16.781 6.27 1 97.12 109 ASN A C 1
ATOM 844 O O . ASN A 1 109 ? -2.725 -16.188 6.371 1 97.12 109 ASN A O 1
ATOM 848 N N . ASN A 1 110 ? -4.961 -16.234 6.527 1 97.31 110 ASN A N 1
ATOM 849 C CA . ASN A 1 110 ? -5.117 -14.938 7.18 1 97.31 110 ASN A CA 1
ATOM 850 C C . ASN A 1 110 ? -4.668 -13.797 6.273 1 97.31 110 ASN A C 1
ATOM 852 O O . ASN A 1 110 ? -3.926 -12.914 6.699 1 97.31 110 ASN A O 1
ATOM 856 N N . PRO A 1 111 ? -5.094 -13.852 5.027 1 97.94 111 PRO A N 1
ATOM 857 C CA . PRO A 1 111 ? -4.738 -12.758 4.121 1 97.94 111 PRO A CA 1
ATOM 858 C C . PRO A 1 111 ? -5.422 -11.445 4.484 1 97.94 111 PRO A C 1
ATOM 860 O O . PRO A 1 111 ? -6.457 -11.445 5.156 1 97.94 111 PRO A O 1
ATOM 863 N N . PRO A 1 112 ? -4.855 -10.32 4.074 1 97.94 112 PRO A N 1
ATOM 864 C CA . PRO A 1 112 ? -5.48 -9.031 4.371 1 97.94 112 PRO A CA 1
ATOM 865 C C . PRO A 1 112 ? -6.922 -8.945 3.879 1 97.94 112 PRO A C 1
ATOM 867 O O . PRO A 1 112 ? -7.77 -8.328 4.535 1 97.94 112 PRO A O 1
ATOM 870 N N . SER A 1 113 ? -7.242 -9.57 2.738 1 97.25 113 SER A N 1
ATOM 871 C CA . SER A 1 113 ? -8.578 -9.5 2.154 1 97.25 113 SER A CA 1
ATOM 872 C C . SER A 1 113 ? -9.602 -10.211 3.033 1 97.25 113 SER A C 1
ATOM 874 O O . SER A 1 113 ? -10.805 -9.961 2.916 1 97.25 113 SER A O 1
ATOM 876 N N . LEU A 1 114 ? -9.172 -11.148 3.861 1 97.06 114 LEU A N 1
ATOM 877 C CA . LEU A 1 114 ? -10.07 -11.805 4.809 1 97.06 114 LEU A CA 1
ATOM 878 C C . LEU A 1 114 ? -10.086 -11.062 6.141 1 97.06 114 LEU A C 1
ATOM 880 O O . LEU A 1 114 ? -11.156 -10.859 6.727 1 97.06 114 LEU A O 1
ATOM 884 N N . ARG A 1 115 ? -8.906 -10.617 6.625 1 96.81 115 ARG A N 1
ATOM 885 C CA . ARG A 1 115 ? -8.781 -9.922 7.902 1 96.81 115 ARG A CA 1
ATOM 886 C C . ARG A 1 115 ? -9.617 -8.648 7.918 1 96.81 115 ARG A C 1
ATOM 888 O O . ARG A 1 115 ? -10.164 -8.273 8.953 1 96.81 115 ARG A O 1
ATOM 895 N N . HIS A 1 116 ? -9.664 -7.996 6.754 1 97.62 116 HIS A N 1
ATOM 896 C CA . HIS A 1 116 ? -10.336 -6.707 6.633 1 97.62 116 HIS A CA 1
ATOM 897 C C . HIS A 1 116 ? -11.359 -6.727 5.504 1 97.62 116 HIS A C 1
ATOM 899 O O . HIS A 1 116 ? -11.383 -5.82 4.664 1 97.62 116 HIS A O 1
ATOM 905 N N . ALA A 1 117 ? -12.141 -7.789 5.543 1 97.06 117 ALA A N 1
ATOM 906 C CA . ALA A 1 117 ? -13.156 -7.992 4.52 1 97.06 117 ALA A CA 1
ATOM 907 C C . ALA A 1 117 ? -14.188 -6.863 4.535 1 97.06 117 ALA A C 1
ATOM 909 O O . ALA A 1 117 ? -14.555 -6.363 5.602 1 97.06 117 ALA A O 1
ATOM 910 N N . VAL A 1 118 ? -14.578 -6.438 3.359 1 95.75 118 VAL A N 1
ATOM 911 C CA . VAL A 1 118 ? -15.609 -5.414 3.205 1 95.75 118 VAL A CA 1
ATOM 912 C C . VAL A 1 118 ? -16.719 -5.938 2.307 1 95.75 118 VAL A C 1
ATOM 914 O O . VAL A 1 118 ? -16.469 -6.699 1.371 1 95.75 118 VAL A O 1
ATOM 917 N N . GLU A 1 119 ? -17.875 -5.504 2.631 1 93.38 119 GLU A N 1
ATOM 918 C CA . GLU A 1 119 ? -19.031 -5.898 1.835 1 93.38 119 GLU A CA 1
ATOM 919 C C . GLU A 1 119 ? -18.891 -5.445 0.385 1 93.38 119 GLU A C 1
ATOM 921 O O . GLU A 1 119 ? -18.453 -4.324 0.121 1 93.38 119 GLU A O 1
ATOM 926 N N . GLY A 1 120 ? -19.219 -6.379 -0.516 1 93.44 120 GLY A N 1
ATOM 927 C CA . GLY A 1 120 ? -19.188 -6.055 -1.933 1 93.44 120 GLY A CA 1
ATOM 928 C C . GLY A 1 120 ? -17.906 -6.488 -2.615 1 93.44 120 GLY A C 1
ATOM 929 O O . GLY A 1 120 ? -17.891 -6.734 -3.822 1 93.44 120 GLY A O 1
ATOM 930 N N . LEU A 1 121 ? -16.859 -6.578 -1.876 1 96.75 121 LEU A N 1
ATOM 931 C CA . LEU A 1 121 ? -15.578 -6.988 -2.445 1 96.75 121 LEU A CA 1
ATOM 932 C C . LEU A 1 121 ? -15.367 -8.492 -2.279 1 96.75 121 LEU A C 1
ATOM 934 O O . LEU A 1 121 ? -15.609 -9.039 -1.201 1 96.75 121 LEU A O 1
ATOM 938 N N . LYS A 1 122 ? -14.977 -9.086 -3.355 1 97.38 122 LYS A N 1
ATOM 939 C CA . LYS A 1 122 ? -14.602 -10.5 -3.277 1 97.38 122 LYS A CA 1
ATOM 940 C C . LYS A 1 122 ? -13.211 -10.664 -2.67 1 97.38 122 LYS A C 1
ATOM 942 O O . LYS A 1 122 ? -12.312 -9.859 -2.932 1 97.38 122 LYS A O 1
ATOM 947 N N . LYS A 1 123 ? -13.094 -11.688 -1.921 1 97.62 123 LYS A N 1
ATOM 948 C CA . LYS A 1 123 ? -11.844 -11.945 -1.215 1 97.62 123 LYS A CA 1
ATOM 949 C C . LYS A 1 123 ? -10.773 -12.469 -2.168 1 97.62 123 LYS A C 1
ATOM 951 O O . LYS A 1 123 ? -11.086 -13.117 -3.17 1 97.62 123 LYS A O 1
ATOM 956 N N . CYS A 1 124 ? -9.516 -12.141 -1.955 1 98.38 124 CYS A N 1
ATOM 957 C CA . CYS A 1 124 ? -8.305 -12.75 -2.49 1 98.38 124 CYS A CA 1
ATOM 958 C C . CYS A 1 124 ? -8.031 -12.273 -3.91 1 98.38 124 CYS A C 1
ATOM 960 O O . CYS A 1 124 ? -7.125 -12.773 -4.578 1 98.38 124 CYS A O 1
ATOM 962 N N . ARG A 1 125 ? -8.828 -11.312 -4.422 1 98.62 125 ARG A N 1
ATOM 963 C CA . ARG A 1 125 ? -8.617 -10.82 -5.777 1 98.62 125 ARG A CA 1
ATOM 964 C C . ARG A 1 125 ? -7.297 -10.062 -5.887 1 98.62 125 ARG A C 1
ATOM 966 O O . ARG A 1 125 ? -6.543 -10.25 -6.848 1 98.62 125 ARG A O 1
ATOM 973 N N . PHE A 1 126 ? -7.008 -9.219 -4.93 1 98.75 126 PHE A N 1
ATOM 974 C CA . PHE A 1 126 ? -5.758 -8.469 -4.918 1 98.75 126 PHE A CA 1
ATOM 975 C C . PHE A 1 126 ? -4.559 -9.406 -4.867 1 98.75 126 PHE A C 1
ATOM 977 O O . PHE A 1 126 ? -3.619 -9.266 -5.652 1 98.75 126 PHE A O 1
ATOM 984 N N . GLU A 1 127 ? -4.566 -10.398 -3.971 1 98.31 127 GLU A N 1
ATOM 985 C CA . GLU A 1 127 ? -3.482 -11.367 -3.807 1 98.31 127 GLU A CA 1
ATOM 986 C C . GLU A 1 127 ? -3.258 -12.164 -5.086 1 98.31 127 GLU A C 1
ATOM 988 O O . GLU A 1 127 ? -2.115 -12.391 -5.492 1 98.31 127 GLU A O 1
ATOM 993 N N . ALA A 1 128 ? -4.402 -12.57 -5.664 1 98.31 128 ALA A N 1
ATOM 994 C CA . ALA A 1 128 ? -4.305 -13.305 -6.926 1 98.31 128 ALA A CA 1
ATOM 995 C C . ALA A 1 128 ? -3.623 -12.453 -7.996 1 98.31 128 ALA A C 1
ATOM 997 O O . ALA A 1 128 ? -2.781 -12.953 -8.75 1 98.31 128 ALA A O 1
ATOM 998 N N . GLY A 1 129 ? -3.988 -11.203 -8.055 1 98.56 129 GLY A N 1
ATOM 999 C CA . GLY A 1 129 ? -3.334 -10.297 -8.984 1 98.56 129 GLY A CA 1
ATOM 1000 C C . GLY A 1 129 ? -1.844 -10.156 -8.734 1 98.56 129 GLY A C 1
ATOM 1001 O O . GLY A 1 129 ? -1.045 -10.195 -9.672 1 98.56 129 GLY A O 1
ATOM 1002 N N . LEU A 1 130 ? -1.479 -9.984 -7.508 1 98.44 130 LEU A N 1
ATOM 1003 C CA . LEU A 1 130 ? -0.08 -9.852 -7.117 1 98.44 130 LEU A CA 1
ATOM 1004 C C . LEU A 1 130 ? 0.739 -11.039 -7.621 1 98.44 130 LEU A C 1
ATOM 1006 O O . LEU A 1 130 ? 1.78 -10.852 -8.258 1 98.44 130 LEU A O 1
ATOM 1010 N N . ILE A 1 131 ? 0.244 -12.227 -7.387 1 97.12 131 ILE A N 1
ATOM 1011 C CA . ILE A 1 131 ? 0.921 -13.461 -7.766 1 97.12 131 ILE A CA 1
ATOM 1012 C C . ILE A 1 131 ? 1.032 -13.547 -9.281 1 97.12 131 ILE A C 1
ATOM 1014 O O . ILE A 1 131 ? 2.098 -13.859 -9.82 1 97.12 131 ILE A O 1
ATOM 1018 N N . LYS A 1 132 ? -0.052 -13.211 -9.977 1 97.75 132 LYS A N 1
ATOM 1019 C CA . LYS A 1 132 ? -0.064 -13.234 -11.438 1 97.75 132 LYS A CA 1
ATOM 1020 C C . LYS A 1 132 ? 0.999 -12.297 -12.008 1 97.75 132 LYS A C 1
ATOM 1022 O O . LYS A 1 132 ? 1.762 -12.68 -12.898 1 97.75 132 LYS A O 1
ATOM 1027 N N . GLY A 1 133 ? 1.04 -11.102 -11.508 1 98.19 133 GLY A N 1
ATOM 1028 C CA . GLY A 1 133 ? 2.002 -10.117 -11.984 1 98.19 133 GLY A CA 1
ATOM 1029 C C . GLY A 1 133 ? 3.441 -10.547 -11.766 1 98.19 133 GLY A C 1
ATOM 1030 O O . GLY A 1 133 ? 4.281 -10.383 -12.656 1 98.19 133 GLY A O 1
ATOM 1031 N N . ILE A 1 134 ? 3.711 -11.078 -10.586 1 97.25 134 ILE A N 1
ATOM 1032 C CA . ILE A 1 134 ? 5.059 -11.547 -10.281 1 97.25 134 ILE A CA 1
ATOM 1033 C C . ILE A 1 134 ? 5.465 -12.633 -11.273 1 97.25 134 ILE A C 1
ATOM 1035 O O . ILE A 1 134 ? 6.535 -12.547 -11.891 1 97.25 134 ILE A O 1
ATOM 1039 N N . LEU A 1 135 ? 4.621 -13.609 -11.469 1 96 135 LEU A N 1
ATOM 1040 C CA . LEU A 1 135 ? 4.926 -14.734 -12.336 1 96 135 LEU A CA 1
ATOM 1041 C C . LEU A 1 135 ? 5.113 -14.281 -13.781 1 96 135 LEU A C 1
ATOM 1043 O O . LEU A 1 135 ? 6.051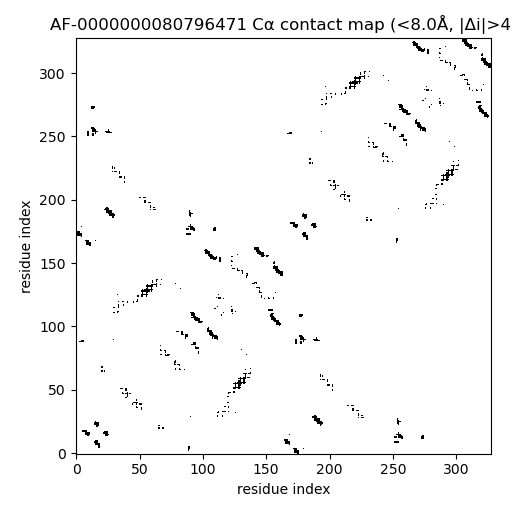 -14.711 -14.453 1 96 135 LEU A O 1
ATOM 1047 N N . GLU A 1 136 ? 4.211 -13.43 -14.219 1 97.06 136 GLU A N 1
ATOM 1048 C CA . GLU A 1 136 ? 4.305 -12.93 -15.594 1 97.06 136 GLU A CA 1
ATOM 1049 C C . GLU A 1 136 ? 5.637 -12.227 -15.828 1 97.06 136 GLU A C 1
ATOM 1051 O O . GLU A 1 136 ? 6.305 -12.469 -16.844 1 97.06 136 GLU A O 1
ATOM 1056 N N . GLU A 1 137 ? 6.016 -11.383 -14.914 1 97.06 137 GLU A N 1
ATOM 1057 C CA . GLU A 1 137 ? 7.227 -10.578 -15.086 1 97.06 137 GLU A CA 1
ATOM 1058 C C . GLU A 1 137 ? 8.477 -11.453 -15.039 1 97.06 137 GLU A C 1
ATOM 1060 O O . GLU A 1 137 ? 9.406 -11.266 -15.828 1 97.06 137 GLU A O 1
ATOM 1065 N N . ILE A 1 138 ? 8.516 -12.406 -14.211 1 96.06 138 ILE A N 1
ATOM 1066 C CA . ILE A 1 138 ? 9.711 -13.219 -14.016 1 96.06 138 ILE A CA 1
ATOM 1067 C C . ILE A 1 138 ? 9.859 -14.211 -15.164 1 96.06 138 ILE A C 1
ATOM 1069 O O . ILE A 1 138 ? 10.969 -14.43 -15.672 1 96.06 138 ILE A O 1
ATOM 1073 N N . THR A 1 139 ? 8.766 -14.812 -15.625 1 94.5 139 THR A N 1
ATOM 1074 C CA . THR A 1 139 ? 8.852 -15.906 -16.594 1 94.5 139 THR A CA 1
ATOM 1075 C C . THR A 1 139 ? 8.688 -15.391 -18.016 1 94.5 139 THR A C 1
ATOM 1077 O O . THR A 1 139 ? 9.023 -16.078 -18.969 1 94.5 139 THR A O 1
ATOM 1080 N N . GLY A 1 140 ? 8.055 -14.195 -18.188 1 95.19 140 GLY A N 1
ATOM 1081 C CA . GLY A 1 140 ? 7.754 -13.664 -19.516 1 95.19 140 GLY A CA 1
ATOM 1082 C C . GLY A 1 140 ? 6.586 -14.367 -20.188 1 95.19 140 GLY A C 1
ATOM 1083 O O . GLY A 1 140 ? 6.391 -14.234 -21.391 1 95.19 140 GLY A O 1
ATOM 1084 N N . LYS A 1 141 ? 5.848 -15.148 -19.375 1 94.75 141 LYS A N 1
ATOM 1085 C CA . LYS A 1 141 ? 4.719 -15.914 -19.891 1 94.75 141 LYS A CA 1
ATOM 1086 C C . LYS A 1 141 ? 3.406 -15.461 -19.266 1 94.75 141 LYS A C 1
ATOM 1088 O O . LYS A 1 141 ? 3.408 -14.711 -18.281 1 94.75 141 LYS A O 1
ATOM 1093 N N . LYS A 1 142 ? 2.393 -15.938 -19.875 1 96.44 142 LYS A N 1
ATOM 1094 C CA . LYS A 1 142 ? 1.065 -15.711 -19.312 1 96.44 142 LYS A CA 1
ATOM 1095 C C . LYS A 1 142 ? 0.665 -16.844 -18.375 1 96.44 142 LYS A C 1
ATOM 1097 O O . LYS A 1 142 ? 1.052 -17.984 -18.578 1 96.44 142 LYS A O 1
ATOM 1102 N N . TRP A 1 143 ? -0.127 -16.469 -17.391 1 96.62 143 TRP A N 1
ATOM 1103 C CA . TRP A 1 143 ? -0.528 -17.422 -16.375 1 96.62 143 TRP A CA 1
ATOM 1104 C C . TRP A 1 143 ? -2.029 -17.344 -16.109 1 96.62 143 TRP A C 1
ATOM 1106 O O . TRP A 1 143 ? -2.613 -16.25 -16.109 1 96.62 143 TRP A O 1
ATOM 1116 N N . HIS A 1 144 ? -2.621 -18.531 -16 1 97.25 144 HIS A N 1
ATOM 1117 C CA . HIS A 1 144 ? -3.973 -18.594 -15.461 1 97.25 144 HIS A CA 1
ATOM 1118 C C . HIS A 1 144 ? -3.955 -18.625 -13.93 1 97.25 144 HIS A C 1
ATOM 1120 O O . HIS A 1 144 ? -3.408 -19.562 -13.336 1 97.25 144 HIS A O 1
ATOM 1126 N N . VAL A 1 145 ? -4.461 -17.594 -13.352 1 97.19 145 VAL A N 1
ATOM 1127 C CA . VAL A 1 145 ? -4.547 -17.453 -11.898 1 97.19 145 VAL A CA 1
ATOM 1128 C C . VAL A 1 145 ? -6.008 -17.312 -11.477 1 97.19 145 VAL A C 1
ATOM 1130 O O . VAL A 1 145 ? -6.672 -16.344 -11.859 1 97.19 145 VAL A O 1
ATOM 1133 N N . GLN A 1 146 ? -6.445 -18.297 -10.672 1 97.56 146 GLN A N 1
ATOM 1134 C CA . GLN A 1 146 ? -7.863 -18.328 -10.328 1 97.56 146 GLN A CA 1
ATOM 1135 C C . GLN A 1 146 ? -8.062 -18.531 -8.836 1 97.56 146 GLN A C 1
ATOM 1137 O O . GLN A 1 146 ? -7.508 -19.453 -8.25 1 97.56 146 GLN A O 1
ATOM 1142 N N . VAL A 1 147 ? -8.883 -17.703 -8.266 1 98.12 147 VAL A N 1
ATOM 1143 C CA . VAL A 1 147 ? -9.25 -17.844 -6.855 1 98.12 147 VAL A CA 1
ATOM 1144 C C . VAL A 1 147 ? -10.344 -18.891 -6.711 1 98.12 147 VAL A C 1
ATOM 1146 O O . VAL A 1 147 ? -11.336 -18.875 -7.445 1 98.12 147 VAL A O 1
ATOM 1149 N N . ASP A 1 148 ? -10.164 -19.828 -5.82 1 98 148 ASP A N 1
ATOM 1150 C CA . ASP A 1 148 ? -11.227 -20.75 -5.453 1 98 148 ASP A CA 1
ATOM 1151 C C . ASP A 1 148 ? -12.172 -20.141 -4.426 1 98 148 ASP A C 1
ATOM 1153 O O . ASP A 1 148 ? -11.875 -20.125 -3.23 1 98 148 ASP A O 1
ATOM 1157 N N . ASP A 1 149 ? -13.281 -19.766 -4.836 1 96.94 149 ASP A N 1
ATOM 1158 C CA . ASP A 1 149 ? -14.211 -19.016 -3.996 1 96.94 149 ASP A CA 1
ATOM 1159 C C . ASP A 1 149 ? -14.922 -19.938 -3.004 1 96.94 149 ASP A C 1
ATOM 1161 O O . ASP A 1 149 ? -15.562 -19.453 -2.061 1 96.94 149 ASP A O 1
ATOM 1165 N N . SER A 1 150 ? -14.789 -21.219 -3.162 1 96.31 150 SER A N 1
ATOM 1166 C CA . SER A 1 150 ? -15.5 -22.156 -2.297 1 96.31 150 SER A CA 1
ATOM 1167 C C . SER A 1 150 ? -14.914 -22.172 -0.891 1 96.31 150 SER A C 1
ATOM 1169 O O . SER A 1 150 ? -15.578 -22.578 0.064 1 96.31 150 SER A O 1
ATOM 1171 N N . VAL A 1 151 ? -13.633 -21.656 -0.65 1 92.44 151 VAL A N 1
ATOM 1172 C CA . VAL A 1 151 ? -12.984 -21.719 0.658 1 92.44 151 VAL A CA 1
ATOM 1173 C C . VAL A 1 151 ? -12.523 -20.328 1.078 1 92.44 151 VAL A C 1
ATOM 1175 O O . VAL A 1 151 ? -11.727 -20.188 2.008 1 92.44 151 VAL A O 1
ATOM 1178 N N . ASN A 1 152 ? -12.93 -19.297 0.39 1 90.06 152 ASN A N 1
ATOM 1179 C CA . ASN A 1 152 ? -12.328 -17.984 0.546 1 90.06 152 ASN A CA 1
ATOM 1180 C C . ASN A 1 152 ? -12.836 -17.281 1.8 1 90.06 152 ASN A C 1
ATOM 1182 O O . ASN A 1 152 ? -12.461 -16.141 2.078 1 90.06 152 ASN A O 1
ATOM 1186 N N . GLN A 1 153 ? -13.727 -17.969 2.611 1 90.75 153 GLN A N 1
ATOM 1187 C CA . GLN A 1 153 ? -14.109 -17.469 3.924 1 90.75 153 GLN A CA 1
ATOM 1188 C C . GLN A 1 153 ? -13.055 -17.797 4.977 1 90.75 153 GLN A C 1
ATOM 1190 O O . GLN A 1 153 ? -13.023 -17.188 6.047 1 90.75 153 GLN A O 1
ATOM 1195 N N . GLU A 1 154 ? -12.188 -18.734 4.637 1 92.88 154 GLU A N 1
ATOM 1196 C CA . GLU A 1 154 ? -11.219 -19.219 5.613 1 92.88 154 GLU A CA 1
ATOM 1197 C C . GLU A 1 154 ? -9.797 -18.844 5.207 1 92.88 154 GLU A C 1
ATOM 1199 O O . GLU A 1 154 ? -8.961 -18.531 6.055 1 92.88 154 GLU A O 1
ATOM 1204 N N . LYS A 1 155 ? -9.547 -18.984 3.975 1 97.69 155 LYS A N 1
ATOM 1205 C CA . LYS A 1 155 ? -8.227 -18.781 3.4 1 97.69 155 LYS A CA 1
ATOM 1206 C C . LYS A 1 155 ? -8.312 -18.406 1.921 1 97.69 155 LYS A C 1
ATOM 1208 O O . LYS A 1 155 ? -9.383 -18.516 1.317 1 97.69 155 LYS A O 1
ATOM 1213 N N . CYS A 1 156 ? -7.219 -17.906 1.381 1 98 156 CYS A N 1
ATOM 1214 C CA . CYS A 1 156 ? -7.117 -17.828 -0.072 1 98 156 CYS A CA 1
ATOM 1215 C C . CYS A 1 156 ? -6.562 -19.125 -0.651 1 98 156 CYS A C 1
ATOM 1217 O O . CYS A 1 156 ? -5.52 -19.609 -0.214 1 98 156 CYS A O 1
ATOM 1219 N N . LEU A 1 157 ? -7.285 -19.641 -1.477 1 98.06 157 LEU A N 1
ATOM 1220 C CA . LEU A 1 157 ? -6.812 -20.719 -2.34 1 98.06 157 LEU A CA 1
ATOM 1221 C C . LEU A 1 157 ? -6.789 -20.281 -3.799 1 98.06 157 LEU A C 1
ATOM 1223 O O . LEU A 1 157 ? -7.84 -20.031 -4.395 1 98.06 157 LEU A O 1
ATOM 1227 N N . ILE A 1 158 ? -5.586 -20.156 -4.332 1 97.12 158 ILE A N 1
ATOM 1228 C CA . ILE A 1 158 ? -5.375 -19.609 -5.672 1 97.12 158 ILE A CA 1
ATOM 1229 C C . ILE A 1 158 ? -4.73 -20.672 -6.562 1 97.12 158 ILE A C 1
ATOM 1231 O O . ILE A 1 158 ? -3.617 -21.125 -6.289 1 97.12 158 ILE A O 1
ATOM 1235 N N . HIS A 1 159 ? -5.418 -21.016 -7.582 1 97.38 159 HIS A N 1
ATOM 1236 C CA . HIS A 1 159 ? -4.91 -21.953 -8.57 1 97.38 159 HIS A CA 1
ATOM 1237 C C . HIS A 1 159 ? -4.082 -21.25 -9.633 1 97.38 159 HIS A C 1
ATOM 1239 O O . HIS A 1 159 ? -4.535 -20.266 -10.227 1 97.38 159 HIS A O 1
ATOM 1245 N N . VAL A 1 160 ? -2.879 -21.781 -9.875 1 95.94 160 VAL A N 1
ATOM 1246 C CA . VAL A 1 160 ? -1.952 -21.141 -10.805 1 95.94 160 VAL A CA 1
ATOM 1247 C C . VAL A 1 160 ? -1.469 -22.156 -11.836 1 95.94 160 VAL A C 1
ATOM 1249 O O . VAL A 1 160 ? -0.959 -23.219 -11.469 1 95.94 160 VAL A O 1
ATOM 1252 N N . LYS A 1 161 ? -1.647 -21.844 -13.055 1 95.69 161 LYS A N 1
ATOM 1253 C CA . LYS A 1 161 ? -1.174 -22.719 -14.125 1 95.69 161 LYS A CA 1
ATOM 1254 C C . LYS A 1 161 ? -0.691 -21.922 -15.328 1 95.69 161 LYS A C 1
ATOM 1256 O O . LYS A 1 161 ? -1.251 -20.859 -15.641 1 95.69 161 LYS A O 1
ATOM 1261 N N . PRO A 1 162 ? 0.369 -22.422 -15.992 1 91.62 162 PRO A N 1
ATOM 1262 C CA . PRO A 1 162 ? 0.81 -21.719 -17.203 1 91.62 162 PRO A CA 1
ATOM 1263 C C . PRO A 1 162 ? -0.238 -21.75 -18.312 1 91.62 162 PRO A C 1
ATOM 1265 O O . PRO A 1 162 ? -0.958 -22.75 -18.453 1 91.62 162 PRO A O 1
ATOM 1268 N N . MET A 1 163 ? -0.275 -20.547 -18.984 1 90.19 163 MET A N 1
ATOM 1269 C CA . MET A 1 163 ? -1.168 -20.531 -20.141 1 90.19 163 MET A CA 1
ATOM 1270 C C . MET A 1 163 ? -0.483 -21.125 -21.359 1 90.19 163 MET A C 1
ATOM 1272 O O . MET A 1 163 ? 0.716 -20.938 -21.562 1 90.19 163 MET A O 1
ATOM 1276 N N . GLU A 1 164 ? -1.072 -22.172 -22.094 1 74.44 164 GLU A N 1
ATOM 1277 C CA . GLU A 1 164 ? -0.551 -22.766 -23.312 1 74.44 164 GLU A CA 1
ATOM 1278 C C . GLU A 1 164 ? -0.448 -21.75 -24.438 1 74.44 164 GLU A C 1
ATOM 1280 O O . GLU A 1 164 ? -1.216 -20.781 -24.484 1 74.44 164 GLU A O 1
ATOM 1285 N N . MET B 1 1 ? 24.578 6.762 6.52 1 48 1 MET B N 1
ATOM 1286 C CA . MET B 1 1 ? 23.984 5.555 7.082 1 48 1 MET B CA 1
ATOM 1287 C C . MET B 1 1 ? 22.484 5.734 7.285 1 48 1 MET B C 1
ATOM 1289 O O . MET B 1 1 ? 22.031 6.812 7.68 1 48 1 MET B O 1
ATOM 1293 N N . GLY B 1 2 ? 21.547 5.035 6.594 1 62.28 2 GLY B N 1
ATOM 1294 C CA . GLY B 1 2 ? 20.094 5.207 6.613 1 62.28 2 GLY B CA 1
ATOM 1295 C C . GLY B 1 2 ? 19.516 5.215 8.016 1 62.28 2 GLY B C 1
ATOM 1296 O O . GLY B 1 2 ? 20.188 4.844 8.977 1 62.28 2 GLY B O 1
ATOM 1297 N N . SER B 1 3 ? 18.5 6.039 8.273 1 75.75 3 SER B N 1
ATOM 1298 C CA . SER B 1 3 ? 17.812 6.113 9.555 1 75.75 3 SER B CA 1
ATOM 1299 C C . SER B 1 3 ? 16.969 4.867 9.805 1 75.75 3 SER B C 1
ATOM 1301 O O . SER B 1 3 ? 16.703 4.098 8.883 1 75.75 3 SER B O 1
ATOM 1303 N N . GLU B 1 4 ? 16.797 4.594 11.141 1 84.69 4 GLU B N 1
ATOM 1304 C CA . GLU B 1 4 ? 16.047 3.416 11.562 1 84.69 4 GLU B CA 1
ATOM 1305 C C . GLU B 1 4 ? 14.562 3.543 11.188 1 84.69 4 GLU B C 1
ATOM 1307 O O . GLU B 1 4 ? 14.016 4.645 11.195 1 84.69 4 GLU B O 1
ATOM 1312 N N . THR B 1 5 ? 14 2.49 10.609 1 94.12 5 THR B N 1
ATOM 1313 C CA . THR B 1 5 ? 12.562 2.365 10.43 1 94.12 5 THR B CA 1
ATOM 1314 C C . THR B 1 5 ? 11.914 1.708 11.648 1 94.12 5 THR B C 1
ATOM 1316 O O . THR B 1 5 ? 12.531 1.641 12.719 1 94.12 5 THR B O 1
ATOM 1319 N N . TYR B 1 6 ? 10.617 1.408 11.586 1 94.38 6 TYR B N 1
ATOM 1320 C CA . TYR B 1 6 ? 9.898 0.774 12.688 1 94.38 6 TYR B CA 1
ATOM 1321 C C . TYR B 1 6 ? 10.492 -0.591 13.016 1 94.38 6 TYR B C 1
ATOM 1323 O O . TYR B 1 6 ? 11.07 -1.247 12.148 1 94.38 6 TYR B O 1
ATOM 1331 N N . SER B 1 7 ? 10.422 -0.903 14.328 1 94.25 7 SER B N 1
ATOM 1332 C CA . SER B 1 7 ? 10.641 -2.297 14.703 1 94.25 7 SER B CA 1
ATOM 1333 C C . SER B 1 7 ? 9.453 -3.168 14.312 1 94.25 7 SER B C 1
ATOM 1335 O O . SER B 1 7 ? 8.391 -3.09 14.93 1 94.25 7 SER B O 1
ATOM 1337 N N . LEU B 1 8 ? 9.664 -3.977 13.297 1 96.12 8 LEU B N 1
ATOM 1338 C CA . LEU B 1 8 ? 8.586 -4.777 12.742 1 96.12 8 LEU B CA 1
ATOM 1339 C C . LEU B 1 8 ? 8.797 -6.258 13.031 1 96.12 8 LEU B C 1
ATOM 1341 O O . LEU B 1 8 ? 9.938 -6.707 13.18 1 96.12 8 LEU B O 1
ATOM 1345 N N . TYR B 1 9 ? 7.719 -6.996 13.125 1 96.38 9 TYR B N 1
ATOM 1346 C CA . TYR B 1 9 ? 7.758 -8.453 13.219 1 96.38 9 TYR B CA 1
ATOM 1347 C C . TYR B 1 9 ? 6.484 -9.07 12.641 1 96.38 9 TYR B C 1
ATOM 1349 O O . TYR B 1 9 ? 5.473 -8.375 12.484 1 96.38 9 TYR B O 1
ATOM 1357 N N . VAL B 1 10 ? 6.559 -10.25 12.234 1 96.94 10 VAL B N 1
ATOM 1358 C CA . VAL B 1 10 ? 5.387 -11 11.797 1 96.94 10 VAL B CA 1
ATOM 1359 C C . VAL B 1 10 ? 4.895 -11.898 12.93 1 96.94 10 VAL B C 1
ATOM 1361 O O . VAL B 1 10 ? 5.664 -12.688 13.477 1 96.94 10 VAL B O 1
ATOM 1364 N N . ASP B 1 11 ? 3.676 -11.742 13.297 1 96.12 11 ASP B N 1
ATOM 1365 C CA . ASP B 1 11 ? 3.17 -12.523 14.422 1 96.12 11 ASP B CA 1
ATOM 1366 C C . ASP B 1 11 ? 2.77 -13.93 13.977 1 96.12 11 ASP B C 1
ATOM 1368 O O . ASP B 1 11 ? 2.975 -14.297 12.82 1 96.12 11 ASP B O 1
ATOM 1372 N N . GLU B 1 12 ? 2.199 -14.75 14.867 1 93.88 12 GLU B N 1
ATOM 1373 C CA . GLU B 1 12 ? 1.927 -16.156 14.633 1 93.88 12 GLU B CA 1
ATOM 1374 C C . GLU B 1 12 ? 0.872 -16.344 13.547 1 93.88 12 GLU B C 1
ATOM 1376 O O . GLU B 1 12 ? 0.812 -17.391 12.898 1 93.88 12 GLU B O 1
ATOM 1381 N N . SER B 1 13 ? 0.066 -15.336 13.305 1 94.12 13 SER B N 1
ATOM 1382 C CA . SER B 1 13 ? -0.999 -15.438 12.312 1 94.12 13 SER B CA 1
ATOM 1383 C C . SER B 1 13 ? -0.516 -14.984 10.938 1 94.12 13 SER B C 1
ATOM 1385 O O . SER B 1 13 ? -1.245 -15.094 9.945 1 94.12 13 SER B O 1
ATOM 1387 N N . GLY B 1 14 ? 0.745 -14.445 10.828 1 95.56 14 GLY B N 1
ATOM 1388 C CA . GLY B 1 14 ? 1.293 -13.961 9.57 1 95.56 14 GLY B CA 1
ATOM 1389 C C . GLY B 1 14 ? 1.055 -12.477 9.344 1 95.56 14 GLY B C 1
ATOM 1390 O O . GLY B 1 14 ? 1.29 -11.961 8.25 1 95.56 14 GLY B O 1
ATOM 1391 N N . SER B 1 15 ? 0.557 -11.805 10.367 1 97.25 15 SER B N 1
ATOM 1392 C CA . SER B 1 15 ? 0.33 -10.367 10.266 1 97.25 15 SER B CA 1
ATOM 1393 C C . SER B 1 15 ? 1.593 -9.586 10.602 1 97.25 15 SER B C 1
ATOM 1395 O O . SER B 1 15 ? 2.299 -9.922 11.562 1 97.25 15 SER B O 1
ATOM 1397 N N . LEU B 1 16 ? 1.876 -8.625 9.781 1 97.88 16 LEU B N 1
ATOM 1398 C CA . LEU B 1 16 ? 2.994 -7.727 10.055 1 97.88 16 LEU B CA 1
ATOM 1399 C C . LEU B 1 16 ? 2.6 -6.66 11.07 1 97.88 16 LEU B C 1
ATOM 1401 O O . LEU B 1 16 ? 1.604 -5.957 10.883 1 97.88 16 LEU B O 1
ATOM 1405 N N . ARG B 1 17 ? 3.412 -6.535 12.102 1 96.81 17 ARG B N 1
ATOM 1406 C CA . ARG B 1 17 ? 3.088 -5.625 13.195 1 96.81 17 ARG B CA 1
ATOM 1407 C C . ARG B 1 17 ? 4.25 -4.68 13.484 1 96.81 17 ARG B C 1
ATOM 1409 O O . ARG B 1 17 ? 5.414 -5.059 13.344 1 96.81 17 ARG B O 1
ATOM 1416 N N . ILE B 1 18 ? 3.9 -3.48 13.797 1 95.5 18 ILE B N 1
ATOM 1417 C CA . ILE B 1 18 ? 4.852 -2.57 14.43 1 95.5 18 ILE B CA 1
ATOM 1418 C C . ILE B 1 18 ? 4.844 -2.791 15.945 1 95.5 18 ILE B C 1
ATOM 1420 O O . ILE B 1 18 ? 3.783 -2.836 16.562 1 95.5 18 ILE B O 1
ATOM 1424 N N . LYS B 1 19 ? 6.031 -3.012 16.5 1 92.62 19 LYS B N 1
ATOM 1425 C CA . LYS B 1 19 ? 6.113 -3.244 17.938 1 92.62 19 LYS B CA 1
ATOM 1426 C C . LYS B 1 19 ? 5.367 -2.16 18.719 1 92.62 19 LYS B C 1
ATOM 1428 O O . LYS B 1 19 ? 5.574 -0.968 18.469 1 92.62 19 LYS B O 1
ATOM 1433 N N . GLY B 1 20 ? 4.496 -2.568 19.594 1 87.62 20 GLY B N 1
ATOM 1434 C CA . GLY B 1 20 ? 3.736 -1.647 20.422 1 87.62 20 GLY B CA 1
ATOM 1435 C C . GLY B 1 20 ? 2.436 -1.203 19.781 1 87.62 20 GLY B C 1
ATOM 1436 O O . GLY B 1 20 ? 1.688 -0.413 20.359 1 87.62 20 GLY B O 1
ATOM 1437 N N . ASP B 1 21 ? 2.211 -1.642 18.531 1 89.62 21 ASP B N 1
ATOM 1438 C CA . ASP B 1 21 ? 0.972 -1.306 17.828 1 89.62 21 ASP B CA 1
ATOM 1439 C C . ASP B 1 21 ? 0.098 -2.543 17.641 1 89.62 21 ASP B C 1
ATOM 1441 O O . ASP B 1 21 ? 0.606 -3.664 17.578 1 89.62 21 ASP B O 1
ATOM 1445 N N . GLU B 1 22 ? -1.174 -2.301 17.594 1 89.88 22 GLU B N 1
ATOM 1446 C CA . GLU B 1 22 ? -2.096 -3.426 17.469 1 89.88 22 GLU B CA 1
ATOM 1447 C C . GLU B 1 22 ? -2.5 -3.65 16.016 1 89.88 22 GLU B C 1
ATOM 1449 O O . GLU B 1 22 ? -2.947 -4.742 15.648 1 89.88 22 GLU B O 1
ATOM 1454 N N . ALA B 1 23 ? -2.363 -2.588 15.227 1 94.38 23 ALA B N 1
ATOM 1455 C CA . ALA B 1 23 ? -2.77 -2.707 13.828 1 94.38 23 ALA B CA 1
ATOM 1456 C C . ALA B 1 23 ? -1.777 -3.555 13.039 1 94.38 23 ALA B C 1
ATOM 1458 O O . ALA B 1 23 ? -0.673 -3.832 13.516 1 94.38 23 ALA B O 1
ATOM 1459 N N . ASP B 1 24 ? -2.244 -4.09 11.953 1 97.19 24 ASP B N 1
ATOM 1460 C CA . ASP B 1 24 ? -1.334 -4.84 11.094 1 97.19 24 ASP B CA 1
ATOM 1461 C C . ASP B 1 24 ? -1.046 -4.078 9.805 1 97.19 24 ASP B C 1
ATOM 1463 O O . ASP B 1 24 ? -1.825 -3.213 9.398 1 97.19 24 ASP B O 1
ATOM 1467 N N . TYR B 1 25 ? 0.061 -4.387 9.211 1 98.19 25 TYR B N 1
ATOM 1468 C CA . TYR B 1 25 ? 0.616 -3.582 8.133 1 98.19 25 TYR B CA 1
ATOM 1469 C C . TYR B 1 25 ? 1.069 -4.465 6.973 1 98.19 25 TYR B C 1
ATOM 1471 O O . TYR B 1 25 ? 0.983 -5.691 7.051 1 98.19 25 TYR B O 1
ATOM 1479 N N . LEU B 1 26 ? 1.378 -3.83 5.887 1 98.69 26 LEU B N 1
ATOM 1480 C CA . LEU B 1 26 ? 1.964 -4.445 4.703 1 98.69 26 LEU B CA 1
ATOM 1481 C C . LEU B 1 26 ? 3.217 -3.695 4.262 1 98.69 26 LEU B C 1
ATOM 1483 O O . LEU B 1 26 ? 3.322 -2.482 4.465 1 98.69 26 LEU B O 1
ATOM 1487 N N . ILE B 1 27 ? 4.133 -4.426 3.725 1 98.44 27 ILE B N 1
ATOM 1488 C CA . ILE B 1 27 ? 5.223 -3.838 2.951 1 98.44 27 ILE B CA 1
ATOM 1489 C C . ILE B 1 27 ? 4.906 -3.936 1.459 1 98.44 27 ILE B C 1
ATOM 1491 O O . ILE B 1 27 ? 4.738 -5.035 0.925 1 98.44 27 ILE B O 1
ATOM 1495 N N . LEU B 1 28 ? 4.777 -2.801 0.812 1 98.56 28 LEU B N 1
ATOM 1496 C CA . LEU B 1 28 ? 4.492 -2.732 -0.617 1 98.56 28 LEU B CA 1
ATOM 1497 C C . LEU B 1 28 ? 5.508 -1.846 -1.333 1 98.56 28 LEU B C 1
ATOM 1499 O O . LEU B 1 28 ? 6.078 -0.938 -0.728 1 98.56 28 LEU B O 1
ATOM 1503 N N . PRO B 1 29 ? 5.727 -2.131 -2.631 1 98.31 29 PRO B N 1
ATOM 1504 C CA . PRO B 1 29 ? 6.609 -1.22 -3.361 1 98.31 29 PRO B CA 1
ATOM 1505 C C . PRO B 1 29 ? 6.098 0.219 -3.365 1 98.31 29 PRO B C 1
ATOM 1507 O O . PRO B 1 29 ? 4.887 0.449 -3.426 1 98.31 29 PRO B O 1
ATOM 1510 N N . ALA B 1 30 ? 7.059 1.137 -3.393 1 98.38 30 ALA B N 1
ATOM 1511 C CA . ALA B 1 30 ? 6.688 2.549 -3.395 1 98.38 30 ALA B CA 1
ATOM 1512 C C . ALA B 1 30 ? 5.906 2.908 -4.656 1 98.38 30 ALA B C 1
ATOM 1514 O O . ALA B 1 30 ? 5.145 3.875 -4.668 1 98.38 30 ALA B O 1
ATOM 1515 N N . THR B 1 31 ? 6.02 2.094 -5.703 1 98.31 31 THR B N 1
ATOM 1516 C CA . THR B 1 31 ? 5.293 2.312 -6.949 1 98.31 31 THR B CA 1
ATOM 1517 C C . THR B 1 31 ? 3.809 2.006 -6.766 1 98.31 31 THR B C 1
ATOM 1519 O O . THR B 1 31 ? 2.998 2.293 -7.652 1 98.31 31 THR B O 1
ATOM 1522 N N . THR B 1 32 ? 3.408 1.441 -5.617 1 98.62 32 THR B N 1
ATOM 1523 C CA . THR B 1 32 ? 2.016 1.102 -5.344 1 98.62 32 THR B CA 1
ATOM 1524 C C . THR B 1 32 ? 1.113 2.314 -5.547 1 98.62 32 THR B C 1
ATOM 1526 O O . THR B 1 32 ? 0.055 2.209 -6.168 1 98.62 32 THR B O 1
ATOM 1529 N N . VAL B 1 33 ? 1.535 3.482 -5.133 1 98.56 33 VAL B N 1
ATOM 1530 C CA . VAL B 1 33 ? 0.733 4.695 -5.242 1 98.56 33 VAL B CA 1
ATOM 1531 C C . VAL B 1 33 ? 0.479 5.016 -6.715 1 98.56 33 VAL B C 1
ATOM 1533 O O . VAL B 1 33 ? -0.663 5.25 -7.117 1 98.56 33 VAL B O 1
ATOM 1536 N N . SER B 1 34 ? 1.5 4.93 -7.496 1 98.38 34 SER B N 1
ATOM 1537 C CA . SER B 1 34 ? 1.36 5.258 -8.906 1 98.38 34 SER B CA 1
ATOM 1538 C C . SER B 1 34 ? 0.576 4.18 -9.648 1 98.38 34 SER B C 1
ATOM 1540 O O . SER B 1 34 ? -0.154 4.48 -10.602 1 98.38 34 SER B O 1
ATOM 1542 N N . LYS B 1 35 ? 0.71 2.926 -9.219 1 98.5 35 LYS B N 1
ATOM 1543 C CA . LYS B 1 35 ? -0.033 1.854 -9.875 1 98.5 35 LYS B CA 1
ATOM 1544 C C . LYS B 1 35 ? -1.53 1.983 -9.609 1 98.5 35 LYS B C 1
ATOM 1546 O O . LYS B 1 35 ? -2.344 1.783 -10.516 1 98.5 35 LYS B O 1
ATOM 1551 N N . ILE B 1 36 ? -1.89 2.34 -8.414 1 98.81 36 ILE B N 1
ATOM 1552 C CA . ILE B 1 36 ? -3.287 2.615 -8.094 1 98.81 36 ILE B CA 1
ATOM 1553 C C . ILE B 1 36 ? -3.787 3.785 -8.938 1 98.81 36 ILE B C 1
ATOM 1555 O O . ILE B 1 36 ? -4.836 3.695 -9.578 1 98.81 36 ILE B O 1
ATOM 1559 N N . GLY B 1 37 ? -2.994 4.863 -8.922 1 98.75 37 GLY B N 1
ATOM 1560 C CA . GLY B 1 37 ? -3.373 6.043 -9.68 1 98.75 37 GLY B CA 1
ATOM 1561 C C . GLY B 1 37 ? -3.549 5.77 -11.164 1 98.75 37 GLY B C 1
ATOM 1562 O O . GLY B 1 37 ? -4.504 6.25 -11.781 1 98.75 37 GLY B O 1
ATOM 1563 N N . SER B 1 38 ? -2.66 5.008 -11.727 1 98.5 38 SER B N 1
ATOM 1564 C CA . SER B 1 38 ? -2.719 4.688 -13.148 1 98.5 38 SER B CA 1
ATOM 1565 C C . SER B 1 38 ? -3.975 3.893 -13.484 1 98.5 38 SER B C 1
ATOM 1567 O 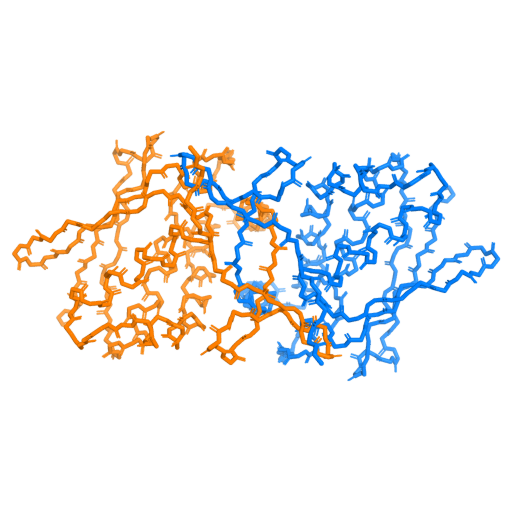O . SER B 1 38 ? -4.609 4.133 -14.516 1 98.5 38 SER B O 1
ATOM 1569 N N . ARG B 1 39 ? -4.297 2.951 -12.633 1 98.5 39 ARG B N 1
ATOM 1570 C CA . ARG B 1 39 ? -5.512 2.182 -12.875 1 98.5 39 ARG B CA 1
ATOM 1571 C C . ARG B 1 39 ? -6.75 3.07 -12.797 1 98.5 39 ARG B C 1
ATOM 1573 O O . ARG B 1 39 ? -7.637 2.984 -13.641 1 98.5 39 ARG B O 1
ATOM 1580 N N . LEU B 1 40 ? -6.789 3.943 -11.797 1 98.69 40 LEU B N 1
ATOM 1581 C CA . LEU B 1 40 ? -7.895 4.887 -11.656 1 98.69 40 LEU B CA 1
ATOM 1582 C C . LEU B 1 40 ? -8 5.785 -12.883 1 98.69 40 LEU B C 1
ATOM 1584 O O . LEU B 1 40 ? -9.102 6.062 -13.359 1 98.69 40 LEU B O 1
ATOM 1588 N N . TYR B 1 41 ? -6.844 6.23 -13.367 1 98.69 41 TYR B N 1
ATOM 1589 C CA . TYR B 1 41 ? -6.836 7.121 -14.523 1 98.69 41 TYR B CA 1
ATOM 1590 C C . TYR B 1 41 ? -7.438 6.434 -15.742 1 98.69 41 TYR B C 1
ATOM 1592 O O . TYR B 1 41 ? -8.141 7.066 -16.531 1 98.69 41 TYR B O 1
ATOM 1600 N N . LYS B 1 42 ? -7.184 5.184 -15.922 1 98 42 LYS B N 1
ATOM 1601 C CA . LYS B 1 42 ? -7.762 4.422 -17.031 1 98 42 LYS B CA 1
ATOM 1602 C C . LYS B 1 42 ? -9.281 4.316 -16.891 1 98 42 LYS B C 1
ATOM 1604 O O . LYS B 1 42 ? -10 4.258 -17.891 1 98 42 LYS B O 1
ATOM 1609 N N . ILE B 1 43 ? -9.766 4.379 -15.68 1 97.94 43 ILE B N 1
ATOM 1610 C CA . ILE B 1 43 ? -11.188 4.18 -15.414 1 97.94 43 ILE B CA 1
ATOM 1611 C C . ILE B 1 43 ? -11.922 5.512 -15.516 1 97.94 43 ILE B C 1
ATOM 1613 O O . ILE B 1 43 ? -12.984 5.598 -16.141 1 97.94 43 ILE B O 1
ATOM 1617 N N . VAL B 1 44 ? -11.312 6.629 -14.906 1 98.31 44 VAL B N 1
ATOM 1618 C CA . VAL B 1 44 ? -12.117 7.836 -14.734 1 98.31 44 VAL B CA 1
ATOM 1619 C C . VAL B 1 44 ? -11.359 9.047 -15.266 1 98.31 44 VAL B C 1
ATOM 1621 O O . VAL B 1 44 ? -11.789 10.188 -15.078 1 98.31 44 VAL B O 1
ATOM 1624 N N . GLY B 1 45 ? -10.25 8.914 -15.938 1 97.81 45 GLY B N 1
ATOM 1625 C CA . GLY B 1 45 ? -9.484 10.031 -16.453 1 97.81 45 GLY B CA 1
ATOM 1626 C C . GLY B 1 45 ? -8.953 10.945 -15.367 1 97.81 45 GLY B C 1
ATOM 1627 O O . GLY B 1 45 ? -8.398 10.477 -14.375 1 97.81 45 GLY B O 1
ATOM 1628 N N . GLU B 1 46 ? -9.117 12.211 -15.516 1 97.38 46 GLU B N 1
ATOM 1629 C CA . GLU B 1 46 ? -8.531 13.211 -14.625 1 97.38 46 GLU B CA 1
ATOM 1630 C C . GLU B 1 46 ? -9.125 13.117 -13.227 1 97.38 46 GLU B C 1
ATOM 1632 O O . GLU B 1 46 ? -8.484 13.516 -12.25 1 97.38 46 GLU B O 1
ATOM 1637 N N . ALA B 1 47 ? -10.32 12.586 -13.102 1 98.31 47 ALA B N 1
ATOM 1638 C CA . ALA B 1 47 ? -10.945 12.414 -11.789 1 98.31 47 ALA B CA 1
ATOM 1639 C C . ALA B 1 47 ? -10.141 11.453 -10.922 1 98.31 47 ALA B C 1
ATOM 1641 O O . ALA B 1 47 ? -10.359 11.367 -9.711 1 98.31 47 ALA B O 1
ATOM 1642 N N . ALA B 1 48 ? -9.125 10.75 -11.477 1 98.56 48 ALA B N 1
ATOM 1643 C CA . ALA B 1 48 ? -8.242 9.836 -10.75 1 98.56 48 ALA B CA 1
ATOM 1644 C C . ALA B 1 48 ? -7.531 10.547 -9.602 1 98.56 48 ALA B C 1
ATOM 1646 O O . ALA B 1 48 ? -7.293 9.961 -8.547 1 98.56 48 ALA B O 1
ATOM 1647 N N . ASN B 1 49 ? -7.238 11.828 -9.836 1 98.12 49 ASN B N 1
ATOM 1648 C CA . ASN B 1 49 ? -6.508 12.578 -8.828 1 98.12 49 ASN B CA 1
ATOM 1649 C C . ASN B 1 49 ? -7.344 12.797 -7.566 1 98.12 49 ASN B C 1
ATOM 1651 O O . ASN B 1 49 ? -6.832 12.695 -6.449 1 98.12 49 ASN B O 1
ATOM 1655 N N . VAL B 1 50 ? -8.617 13.023 -7.727 1 98.38 50 VAL B N 1
ATOM 1656 C CA . VAL B 1 50 ? -9.523 13.164 -6.598 1 98.38 50 VAL B CA 1
ATOM 1657 C C . VAL B 1 50 ? -9.695 11.812 -5.906 1 98.38 50 VAL B C 1
ATOM 1659 O O . VAL B 1 50 ? -9.695 11.727 -4.676 1 98.38 50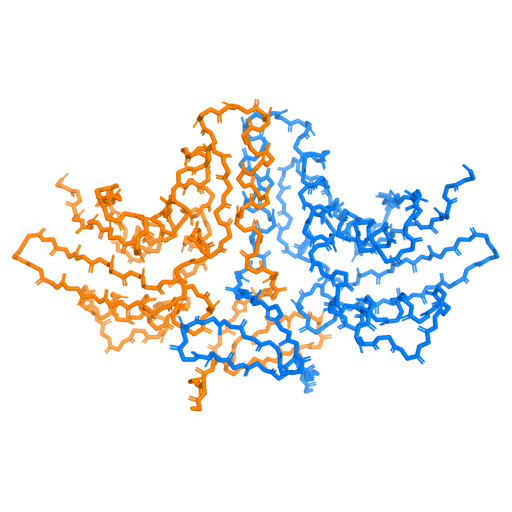 VAL B O 1
ATOM 1662 N N . GLN B 1 51 ? -9.797 10.75 -6.707 1 98.75 51 GLN B N 1
ATOM 1663 C CA . GLN B 1 51 ? -10.008 9.422 -6.148 1 98.75 51 GLN B CA 1
ATOM 1664 C C . GLN B 1 51 ? -8.773 8.938 -5.391 1 98.75 51 GLN B C 1
ATOM 1666 O O . GLN B 1 51 ? -8.891 8.289 -4.348 1 98.75 51 GLN B O 1
ATOM 1671 N N . LEU B 1 52 ? -7.617 9.234 -5.938 1 98.62 52 LEU B N 1
ATOM 1672 C CA . LEU B 1 52 ? -6.371 8.859 -5.277 1 98.62 52 LEU B CA 1
ATOM 1673 C C . LEU B 1 52 ? -6.234 9.562 -3.93 1 98.62 52 LEU B C 1
ATOM 1675 O O . LEU B 1 52 ? -5.84 8.945 -2.939 1 98.62 52 LEU B O 1
ATOM 1679 N N . ALA B 1 53 ? -6.617 10.852 -3.857 1 98.69 53 ALA B N 1
ATOM 1680 C CA . ALA B 1 53 ? -6.621 11.578 -2.59 1 98.69 53 ALA B CA 1
ATOM 1681 C C . ALA B 1 53 ? -7.609 10.961 -1.606 1 98.69 53 ALA B C 1
ATOM 1683 O O . ALA B 1 53 ? -7.324 10.867 -0.41 1 98.69 53 ALA B O 1
ATOM 1684 N N . GLU B 1 54 ? -8.742 10.516 -2.109 1 98.81 54 GLU B N 1
ATOM 1685 C CA . GLU B 1 54 ? -9.75 9.914 -1.25 1 98.81 54 GLU B CA 1
ATOM 1686 C C . GLU B 1 54 ? -9.273 8.57 -0.691 1 98.81 54 GLU B C 1
ATOM 1688 O O . GLU B 1 54 ? -9.586 8.227 0.45 1 98.81 54 GLU B O 1
ATOM 1693 N N . ILE B 1 55 ? -8.602 7.824 -1.487 1 98.81 55 ILE B N 1
ATOM 1694 C CA . ILE B 1 55 ? -8.016 6.582 -0.999 1 98.81 55 ILE B CA 1
ATOM 1695 C C . ILE B 1 55 ? -6.984 6.887 0.089 1 98.81 55 ILE B C 1
ATOM 1697 O O . ILE B 1 55 ? -7.004 6.273 1.158 1 98.81 55 ILE B O 1
ATOM 1701 N N . GLY B 1 56 ? -6.109 7.875 -0.202 1 98.81 56 GLY B N 1
ATOM 1702 C CA . GLY B 1 56 ? -5.18 8.32 0.825 1 98.81 56 GLY B CA 1
ATOM 1703 C C . GLY B 1 56 ? -5.863 8.719 2.119 1 98.81 56 GLY B C 1
ATOM 1704 O O . GLY B 1 56 ? -5.426 8.328 3.203 1 98.81 56 GLY B O 1
ATOM 1705 N N . ARG B 1 57 ? -6.918 9.422 1.975 1 98.69 57 ARG B N 1
ATOM 1706 C CA . ARG B 1 57 ? -7.672 9.867 3.139 1 98.69 57 ARG B CA 1
ATOM 1707 C C . ARG B 1 57 ? -8.203 8.68 3.938 1 98.69 57 ARG B C 1
ATOM 1709 O O . ARG B 1 57 ? -8.07 8.641 5.164 1 98.69 57 ARG B O 1
ATOM 1716 N N . SER B 1 58 ? -8.789 7.734 3.303 1 98.62 58 SER B N 1
ATOM 1717 C CA . SER B 1 58 ? -9.336 6.559 3.967 1 98.62 58 SER B CA 1
ATOM 1718 C C . SER B 1 58 ? -8.242 5.766 4.672 1 98.62 58 SER B C 1
ATOM 1720 O O . SER B 1 58 ? -8.438 5.285 5.789 1 98.62 58 SER B O 1
ATOM 1722 N N . ILE B 1 59 ? -7.121 5.625 4.062 1 98.62 59 ILE B N 1
ATOM 1723 C CA . ILE B 1 59 ? -5.98 4.949 4.68 1 98.62 59 ILE B CA 1
ATOM 1724 C C . ILE B 1 59 ? -5.48 5.766 5.871 1 98.62 59 ILE B C 1
ATOM 1726 O O . ILE B 1 59 ? -5.129 5.203 6.91 1 98.62 59 ILE B O 1
ATOM 1730 N N . GLY B 1 60 ? -5.441 7.09 5.695 1 98.5 60 GLY B N 1
ATOM 1731 C CA . GLY B 1 60 ? -5.082 7.965 6.801 1 98.5 60 GLY B CA 1
ATOM 1732 C C . GLY B 1 60 ? -5.938 7.758 8.031 1 98.5 60 GLY B C 1
ATOM 1733 O O . GLY B 1 60 ? -5.438 7.793 9.156 1 98.5 60 GLY B O 1
ATOM 1734 N N . HIS B 1 61 ? -7.246 7.539 7.836 1 98.06 61 HIS B N 1
ATOM 1735 C CA . HIS B 1 61 ? -8.133 7.234 8.953 1 98.06 61 HIS B CA 1
ATOM 1736 C C . HIS B 1 61 ? -7.652 6.008 9.719 1 98.06 61 HIS B C 1
ATOM 1738 O O . HIS B 1 61 ? -7.699 5.977 10.945 1 98.06 61 HIS B O 1
ATOM 1744 N N . SER B 1 62 ? -7.145 5.02 9.039 1 96.88 62 SER B N 1
ATOM 1745 C CA . SER B 1 62 ? -6.688 3.775 9.648 1 96.88 62 SER B CA 1
ATOM 1746 C C . SER B 1 62 ? -5.379 3.979 10.406 1 96.88 62 SER B C 1
ATOM 1748 O O . SER B 1 62 ? -5.059 3.211 11.312 1 96.88 62 SER B O 1
ATOM 1750 N N . LEU B 1 63 ? -4.629 5.023 10.023 1 97.25 63 LEU B N 1
ATOM 1751 C CA . LEU B 1 63 ? -3.322 5.277 10.625 1 97.25 63 LEU B CA 1
ATOM 1752 C C . LEU B 1 63 ? -3.457 6.09 11.906 1 97.25 63 LEU B C 1
ATOM 1754 O O . LEU B 1 63 ? -2.49 6.242 12.656 1 97.25 63 LEU B O 1
ATOM 1758 N N . ALA B 1 64 ? -4.637 6.57 12.195 1 94.88 64 ALA B N 1
ATOM 1759 C CA . ALA B 1 64 ? -4.852 7.516 13.289 1 94.88 64 ALA B CA 1
ATOM 1760 C C . ALA B 1 64 ? -4.414 6.914 14.625 1 94.88 64 ALA B C 1
ATOM 1762 O O . ALA B 1 64 ? -3.789 7.594 15.445 1 94.88 64 ALA B O 1
ATOM 1763 N N . GLU B 1 65 ? -4.734 5.684 14.844 1 91.19 65 GLU B N 1
ATOM 1764 C CA . GLU B 1 65 ? -4.398 5.07 16.125 1 91.19 65 GLU B CA 1
ATOM 1765 C C . GLU B 1 65 ? -2.887 4.977 16.312 1 91.19 65 GLU B C 1
ATOM 1767 O O . GLU B 1 65 ? -2.379 5.176 17.422 1 91.19 65 GLU B O 1
ATOM 1772 N N . LEU B 1 66 ? -2.189 4.574 15.273 1 92.69 66 LEU B N 1
ATOM 1773 C CA . LEU B 1 66 ? -0.732 4.551 15.344 1 92.69 66 LEU B CA 1
ATOM 1774 C C . LEU B 1 66 ? -0.185 5.93 15.695 1 92.69 66 LEU B C 1
ATOM 1776 O O . LEU B 1 66 ? 0.67 6.059 16.578 1 92.69 66 LEU B O 1
ATOM 1780 N N . ILE B 1 67 ? -0.705 6.945 15.008 1 93.62 67 ILE B N 1
ATOM 1781 C CA . ILE B 1 67 ? -0.24 8.312 15.211 1 93.62 67 ILE B CA 1
ATOM 1782 C C . ILE B 1 67 ? -0.516 8.75 16.641 1 93.62 67 ILE B C 1
ATOM 1784 O O . ILE B 1 67 ? 0.364 9.297 17.312 1 93.62 67 ILE B O 1
ATOM 1788 N N . LYS B 1 68 ? -1.679 8.414 17.141 1 92.38 68 LYS B N 1
ATOM 1789 C CA . LYS B 1 68 ? -2.055 8.773 18.5 1 92.38 68 LYS B CA 1
ATOM 1790 C C . LYS B 1 68 ? -1.107 8.141 19.516 1 92.38 68 LYS B C 1
ATOM 1792 O O . LYS B 1 68 ? -0.712 8.781 20.5 1 92.38 68 LYS B O 1
ATOM 1797 N N . ARG B 1 69 ? -0.756 6.977 19.281 1 90.5 69 ARG B N 1
ATOM 1798 C CA . ARG B 1 69 ? 0.099 6.242 20.219 1 90.5 69 ARG B CA 1
ATOM 1799 C C . ARG B 1 69 ? 1.505 6.832 20.25 1 90.5 69 ARG B C 1
ATOM 1801 O O . ARG B 1 69 ? 2.203 6.73 21.25 1 90.5 69 ARG B O 1
ATOM 1808 N N . GLN B 1 70 ? 1.846 7.414 19.188 1 90.12 70 GLN B N 1
ATOM 1809 C CA . GLN B 1 70 ? 3.209 7.926 19.078 1 90.12 70 GLN B CA 1
ATOM 1810 C C . GLN B 1 70 ? 3.283 9.391 19.5 1 90.12 70 GLN B C 1
ATOM 1812 O O . GLN B 1 70 ? 4.375 9.953 19.594 1 90.12 70 GLN B O 1
ATOM 1817 N N . MET B 1 71 ? 2.139 9.93 19.688 1 89.38 71 MET B N 1
ATOM 1818 C CA . MET B 1 71 ? 2.096 11.336 20.078 1 89.38 71 MET B CA 1
ATOM 1819 C C . MET B 1 71 ? 2.645 11.523 21.484 1 89.38 71 MET B C 1
ATOM 1821 O O . MET B 1 71 ? 2.367 10.719 22.375 1 89.38 71 MET B O 1
ATOM 1825 N N . HIS B 1 72 ? 3.412 12.5 21.688 1 86.62 72 HIS B N 1
ATOM 1826 C CA . HIS B 1 72 ? 3.969 12.82 23 1 86.62 72 HIS B CA 1
ATOM 1827 C C . HIS B 1 72 ? 3.088 13.82 23.734 1 86.62 72 HIS B C 1
ATOM 1829 O O . HIS B 1 72 ? 3.389 14.195 24.875 1 86.62 72 HIS B O 1
ATOM 1835 N N . GLY B 1 73 ? 2.029 14.312 23.156 1 86.5 73 GLY B N 1
ATOM 1836 C CA . GLY B 1 73 ? 1.092 15.289 23.688 1 86.5 73 GLY B CA 1
ATOM 1837 C C . GLY B 1 73 ? -0.192 15.383 22.891 1 86.5 73 GLY B C 1
ATOM 1838 O O . GLY B 1 73 ? -0.48 14.508 22.062 1 86.5 73 GLY B O 1
ATOM 1839 N N . ASP B 1 74 ? -0.979 16.359 23.203 1 83.38 74 ASP B N 1
ATOM 1840 C CA . ASP B 1 74 ? -2.291 16.438 22.562 1 83.38 74 ASP B CA 1
ATOM 1841 C C . ASP B 1 74 ? -2.42 17.719 21.734 1 83.38 74 ASP B C 1
ATOM 1843 O O . ASP B 1 74 ? -3.506 18.031 21.25 1 83.38 74 ASP B O 1
ATOM 1847 N N . ARG B 1 75 ? -1.274 18.359 21.641 1 85.25 75 ARG B N 1
ATOM 1848 C CA . ARG B 1 75 ? -1.299 19.562 20.812 1 85.25 75 ARG B CA 1
ATOM 1849 C C . ARG B 1 75 ? -1.145 19.219 19.328 1 85.25 75 ARG B C 1
ATOM 1851 O O . ARG B 1 75 ? -0.665 18.141 18.984 1 85.25 75 ARG B O 1
ATOM 1858 N N . ILE B 1 76 ? -1.556 20.109 18.484 1 83.44 76 ILE B N 1
ATOM 1859 C CA . ILE B 1 76 ? -1.48 19.922 17.047 1 83.44 76 ILE B CA 1
ATOM 1860 C C . ILE B 1 76 ? -0.033 19.672 16.625 1 83.44 76 ILE B C 1
ATOM 1862 O O . ILE B 1 76 ? 0.228 18.891 15.711 1 83.44 76 ILE B O 1
ATOM 1866 N N . GLU B 1 77 ? 0.877 20.297 17.281 1 83.12 77 GLU B N 1
ATOM 1867 C CA . GLU B 1 77 ? 2.295 20.094 17 1 83.12 77 GLU B CA 1
ATOM 1868 C C . GLU B 1 77 ? 2.713 18.656 17.234 1 83.12 77 GLU B C 1
ATOM 1870 O O . GLU B 1 77 ? 3.553 18.125 16.5 1 83.12 77 GLU B O 1
ATOM 1875 N N . ASP B 1 78 ? 2.158 18.078 18.266 1 89.62 78 ASP B N 1
ATOM 1876 C CA . ASP B 1 78 ? 2.453 16.688 18.594 1 89.62 78 ASP B CA 1
ATOM 1877 C C . ASP B 1 78 ? 1.908 15.742 17.516 1 89.62 78 ASP B C 1
ATOM 1879 O O . ASP B 1 78 ? 2.537 14.734 17.188 1 89.62 78 ASP B O 1
ATOM 1883 N N . ILE B 1 79 ? 0.696 16.078 17.016 1 89.19 79 ILE B N 1
ATOM 1884 C CA . ILE B 1 79 ? 0.1 15.297 15.938 1 89.19 79 ILE B CA 1
ATOM 1885 C C . ILE B 1 79 ? 0.982 15.367 14.695 1 89.19 79 ILE B C 1
ATOM 1887 O O . ILE B 1 79 ? 1.336 14.336 14.117 1 89.19 79 ILE B O 1
ATOM 1891 N N . ILE B 1 80 ? 1.368 16.484 14.383 1 84 80 ILE B N 1
ATOM 1892 C CA . ILE B 1 80 ? 2.125 16.719 13.156 1 84 80 ILE B CA 1
ATOM 1893 C C . ILE B 1 80 ? 3.492 16.047 13.258 1 84 80 ILE B C 1
ATOM 1895 O O . ILE B 1 80 ? 3.971 15.453 12.289 1 84 80 ILE B O 1
ATOM 1899 N N . GLU B 1 81 ? 4.113 16.172 14.43 1 87.94 81 GLU B N 1
ATOM 1900 C CA . GLU B 1 81 ? 5.387 15.492 14.656 1 87.94 81 GLU B CA 1
ATOM 1901 C C . GLU B 1 81 ? 5.246 13.984 14.492 1 87.94 81 GLU B C 1
ATOM 1903 O O . GLU B 1 81 ? 6.133 13.328 13.945 1 87.94 81 GLU B O 1
ATOM 1908 N N . SER B 1 82 ? 4.195 13.477 14.977 1 92.38 82 SER B N 1
ATOM 1909 C CA . SER B 1 82 ? 3.941 12.047 14.859 1 92.38 82 SER B CA 1
ATOM 1910 C C . SER B 1 82 ? 3.67 11.641 13.414 1 92.38 82 SER B C 1
ATOM 1912 O O . SER B 1 82 ? 4.051 10.555 12.984 1 92.38 82 SER B O 1
ATOM 1914 N N . ILE B 1 83 ? 2.979 12.516 12.695 1 92.88 83 ILE B N 1
ATOM 1915 C CA . ILE B 1 83 ? 2.764 12.281 11.266 1 92.88 83 ILE B CA 1
ATOM 1916 C C . ILE B 1 83 ? 4.105 12.281 10.539 1 92.88 83 ILE B C 1
ATOM 1918 O O . ILE B 1 83 ? 4.367 11.398 9.719 1 92.88 83 ILE B O 1
ATOM 1922 N N . ASP B 1 84 ? 4.969 13.234 10.828 1 90.19 84 ASP B N 1
ATOM 1923 C CA . ASP B 1 84 ? 6.316 13.297 10.273 1 90.19 84 ASP B CA 1
ATOM 1924 C C . ASP B 1 84 ? 7.078 11.992 10.539 1 90.19 84 ASP B C 1
ATOM 1926 O O . ASP B 1 84 ? 7.742 11.469 9.648 1 90.19 84 ASP B O 1
ATOM 1930 N N . ASP B 1 85 ? 6.969 11.562 11.766 1 92.38 85 ASP B N 1
ATOM 1931 C CA . ASP B 1 85 ? 7.637 10.32 12.148 1 92.38 85 ASP B CA 1
ATOM 1932 C C . ASP B 1 85 ? 7.152 9.148 11.297 1 92.38 85 ASP B C 1
ATOM 1934 O O . ASP B 1 85 ? 7.961 8.359 10.805 1 92.38 85 ASP B O 1
ATOM 1938 N N . TYR B 1 86 ? 5.879 9.07 11.117 1 95.38 86 TYR B N 1
ATOM 1939 C CA . TYR B 1 86 ? 5.336 7.977 10.312 1 95.38 86 TYR B CA 1
ATOM 1940 C C . TYR B 1 86 ? 5.805 8.078 8.867 1 95.38 86 TYR B C 1
ATOM 1942 O O . TYR B 1 86 ? 6.254 7.086 8.281 1 95.38 86 TYR B O 1
ATOM 1950 N N . LEU B 1 87 ? 5.625 9.227 8.258 1 96 87 LEU B N 1
ATOM 1951 C CA . LEU B 1 87 ? 6.004 9.406 6.863 1 96 87 LEU B CA 1
ATOM 1952 C C . LEU B 1 87 ? 7.477 9.07 6.652 1 96 87 LEU B C 1
ATOM 1954 O O . LEU B 1 87 ? 7.824 8.352 5.711 1 96 87 LEU B O 1
ATOM 1958 N N . SER B 1 88 ? 8.344 9.477 7.559 1 94.56 88 SER B N 1
ATOM 1959 C CA . SER B 1 88 ? 9.789 9.32 7.441 1 94.56 88 SER B CA 1
ATOM 1960 C C . SER B 1 88 ? 10.203 7.867 7.66 1 94.56 88 SER B C 1
ATOM 1962 O O . SER B 1 88 ? 11.141 7.379 7.016 1 94.56 88 SER B O 1
ATOM 1964 N N . LYS B 1 89 ? 9.523 7.211 8.469 1 96.38 89 LYS B N 1
ATOM 1965 C CA . LYS B 1 89 ? 9.914 5.855 8.844 1 96.38 89 LYS B CA 1
ATOM 1966 C C . LYS B 1 89 ? 9.273 4.824 7.926 1 96.38 89 LYS B C 1
ATOM 1968 O O . LYS B 1 89 ? 9.672 3.66 7.91 1 96.38 89 LYS B O 1
ATOM 1973 N N . SER B 1 90 ? 8.25 5.262 7.148 1 97.62 90 SER B N 1
ATOM 1974 C CA . SER B 1 90 ? 7.477 4.312 6.359 1 97.62 90 SER B CA 1
ATOM 1975 C C . SER B 1 90 ? 7.758 4.465 4.867 1 97.62 90 SER B C 1
ATOM 1977 O O . SER B 1 90 ? 7.07 3.875 4.035 1 97.62 90 SER B O 1
ATOM 1979 N N . GLY B 1 91 ? 8.719 5.324 4.5 1 97.88 91 GLY B N 1
ATOM 1980 C CA . GLY B 1 91 ? 9.195 5.371 3.127 1 97.88 91 GLY B CA 1
ATOM 1981 C C . GLY B 1 91 ? 8.57 6.484 2.312 1 97.88 91 GLY B C 1
ATOM 1982 O O . GLY B 1 91 ? 8.727 6.531 1.092 1 97.88 91 GLY B O 1
ATOM 1983 N N . PHE B 1 92 ? 7.867 7.406 2.949 1 98 92 PHE B N 1
ATOM 1984 C CA . PHE B 1 92 ? 7.16 8.445 2.207 1 98 92 PHE B CA 1
ATOM 1985 C C . PHE B 1 92 ? 8.078 9.633 1.937 1 98 92 PHE B C 1
ATOM 1987 O O . PHE B 1 92 ? 7.66 10.617 1.327 1 98 92 PHE B O 1
ATOM 1994 N N . GLY B 1 93 ? 9.336 9.539 2.324 1 96.75 93 GLY B N 1
ATOM 1995 C CA . GLY B 1 93 ? 10.281 10.617 2.109 1 96.75 93 GLY B CA 1
ATOM 1996 C C . GLY B 1 93 ? 10.688 11.32 3.393 1 96.75 93 GLY B C 1
ATOM 1997 O O . GLY B 1 93 ? 10.398 10.836 4.488 1 96.75 93 GLY B O 1
ATOM 1998 N N . LYS B 1 94 ? 11.445 12.375 3.223 1 93.5 94 LYS B N 1
ATOM 1999 C CA . LYS B 1 94 ? 11.82 13.219 4.352 1 93.5 94 LYS B CA 1
ATOM 2000 C C . LYS B 1 94 ? 10.789 14.305 4.602 1 93.5 94 LYS B C 1
ATOM 2002 O O . LYS B 1 94 ? 10.672 15.25 3.814 1 93.5 94 LYS B O 1
ATOM 2007 N N . ALA B 1 95 ? 10.117 14.156 5.672 1 90.5 95 ALA B N 1
ATOM 2008 C CA . ALA B 1 95 ? 9.031 15.094 5.957 1 90.5 95 ALA B CA 1
ATOM 2009 C C . ALA B 1 95 ? 9.461 16.109 7.012 1 90.5 95 ALA B C 1
ATOM 2011 O O . ALA B 1 95 ? 10.312 15.828 7.855 1 90.5 95 ALA B O 1
ATOM 2012 N N . GLU B 1 96 ? 9 17.266 6.836 1 89.88 96 GLU B N 1
ATOM 2013 C CA . GLU B 1 96 ? 9.188 18.328 7.824 1 89.88 96 GLU B CA 1
ATOM 2014 C C . GLU B 1 96 ? 7.914 19.156 7.996 1 89.88 96 GLU B C 1
ATOM 2016 O O . GLU B 1 96 ? 7.137 19.297 7.055 1 89.88 96 GLU B O 1
ATOM 2021 N N . LEU B 1 97 ? 7.77 19.641 9.117 1 88.5 97 LEU B N 1
ATOM 2022 C CA . LEU B 1 97 ? 6.633 20.5 9.438 1 88.5 97 LEU B CA 1
ATOM 2023 C C . LEU B 1 97 ? 7.078 21.938 9.664 1 88.5 97 LEU B C 1
ATOM 2025 O O . LEU B 1 97 ? 8.078 22.188 10.344 1 88.5 97 LEU B O 1
ATOM 2029 N N . VAL B 1 98 ? 6.328 22.875 9.039 1 90.19 98 VAL B N 1
ATOM 2030 C CA . VAL B 1 98 ? 6.535 24.312 9.273 1 90.19 98 VAL B CA 1
ATOM 2031 C C . VAL B 1 98 ? 5.242 24.938 9.789 1 90.19 98 VAL B C 1
ATOM 2033 O O . VAL B 1 98 ? 4.227 24.953 9.094 1 90.19 98 VAL B O 1
ATOM 2036 N N . LYS B 1 99 ? 5.336 25.406 10.977 1 88.06 99 LYS B N 1
ATOM 2037 C CA . LYS B 1 99 ? 4.168 26.031 11.578 1 88.06 99 LYS B CA 1
ATOM 2038 C C . LYS B 1 99 ? 4.102 27.516 11.227 1 88.06 99 LYS B C 1
ATOM 2040 O O . LYS B 1 99 ? 5.117 28.219 11.266 1 88.06 99 LYS B O 1
ATOM 2045 N N . HIS B 1 100 ? 2.906 27.938 10.867 1 91.62 100 HIS B N 1
ATOM 2046 C CA . HIS B 1 100 ? 2.584 29.344 10.664 1 91.62 100 HIS B CA 1
ATOM 2047 C C . HIS B 1 100 ? 1.504 29.797 11.641 1 91.62 100 HIS B C 1
ATOM 2049 O O . HIS B 1 100 ? 1.094 29.047 12.523 1 91.62 100 HIS B O 1
ATOM 2055 N N . GLU B 1 101 ? 1.087 31.047 11.594 1 89.19 101 GLU B N 1
ATOM 2056 C CA . GLU B 1 101 ? 0.128 31.625 12.531 1 89.19 101 GLU B CA 1
ATOM 2057 C C . GLU B 1 101 ? -1.23 30.938 12.422 1 89.19 101 GLU B C 1
ATOM 2059 O O . GLU B 1 101 ? -1.854 30.625 13.438 1 89.19 101 GLU B O 1
ATOM 2064 N N . ASN B 1 102 ? -1.743 30.625 11.227 1 89.25 102 ASN B N 1
ATOM 2065 C CA . ASN B 1 102 ? -3.111 30.156 11.055 1 89.25 102 ASN B CA 1
ATOM 2066 C C . ASN B 1 102 ? -3.148 28.812 10.32 1 89.25 102 ASN B C 1
ATOM 2068 O O . ASN B 1 102 ? -4.227 28.281 10.031 1 89.25 102 ASN B O 1
ATOM 2072 N N . HIS B 1 103 ? -1.965 28.281 9.922 1 92.44 103 HIS B N 1
ATOM 2073 C CA . HIS B 1 103 ? -1.873 27 9.219 1 92.44 103 HIS B CA 1
ATOM 2074 C C . HIS B 1 103 ? -0.499 26.359 9.406 1 92.44 103 HIS B C 1
ATOM 2076 O O . HIS B 1 103 ? 0.373 26.938 10.055 1 92.44 103 HIS B O 1
ATOM 2082 N N . PHE B 1 104 ? -0.333 25.109 9.016 1 92.19 104 PHE B N 1
ATOM 2083 C CA . PHE B 1 104 ? 0.996 24.516 8.953 1 92.19 104 PHE B CA 1
ATOM 2084 C C . PHE B 1 104 ? 1.238 23.875 7.59 1 92.19 104 PHE B C 1
ATOM 2086 O O . PHE B 1 104 ? 0.292 23.609 6.848 1 92.19 104 PHE B O 1
ATOM 2093 N N . ASP B 1 105 ? 2.518 23.812 7.266 1 95.06 105 ASP B N 1
ATOM 2094 C CA . ASP B 1 105 ? 2.963 23.188 6.027 1 95.06 105 ASP B CA 1
ATOM 2095 C C . ASP B 1 105 ? 3.619 21.828 6.309 1 95.06 105 ASP B C 1
ATOM 2097 O O . ASP B 1 105 ? 4.438 21.719 7.223 1 95.06 105 ASP B O 1
ATOM 2101 N N . VAL B 1 106 ? 3.131 20.906 5.59 1 94.38 106 VAL B N 1
ATOM 2102 C CA . VAL B 1 106 ? 3.855 19.641 5.543 1 94.38 106 VAL B CA 1
ATOM 2103 C C . VAL B 1 106 ? 4.711 19.578 4.277 1 94.38 106 VAL B C 1
ATOM 2105 O O . VAL B 1 106 ? 4.188 19.641 3.162 1 94.38 106 VAL B O 1
ATOM 2108 N N . ILE B 1 107 ? 6 19.516 4.465 1 96.56 107 ILE B N 1
ATOM 2109 C CA . ILE B 1 107 ? 6.941 19.406 3.359 1 96.56 107 ILE B CA 1
ATOM 2110 C C . ILE B 1 107 ? 7.504 17.984 3.297 1 96.56 107 ILE B C 1
ATOM 2112 O O . ILE B 1 107 ? 8.008 17.469 4.297 1 96.56 107 ILE B O 1
ATOM 2116 N N . ILE B 1 108 ? 7.344 17.359 2.174 1 97.25 108 ILE B N 1
ATOM 2117 C CA . ILE B 1 108 ? 7.898 16.016 1.99 1 97.25 108 ILE B CA 1
ATOM 2118 C C . ILE B 1 108 ? 8.906 16.031 0.848 1 97.25 108 ILE B C 1
ATOM 2120 O O . ILE B 1 108 ? 8.547 16.266 -0.308 1 97.25 108 ILE B O 1
ATOM 2124 N N . ASN B 1 109 ? 10.156 15.75 1.182 1 97.12 109 ASN B N 1
ATOM 2125 C CA . ASN B 1 109 ? 11.188 15.594 0.168 1 97.12 109 ASN B CA 1
ATOM 2126 C C . ASN B 1 109 ? 11.297 14.148 -0.305 1 97.12 109 ASN B C 1
ATOM 2128 O O . ASN B 1 109 ? 11.305 13.219 0.509 1 97.12 109 ASN B O 1
ATOM 2132 N N . ASN B 1 110 ? 11.227 13.977 -1.604 1 97.31 110 ASN B N 1
ATOM 2133 C CA . ASN B 1 110 ? 11.383 12.688 -2.26 1 97.31 110 ASN B CA 1
ATOM 2134 C C . ASN B 1 110 ? 10.203 11.766 -1.979 1 97.31 110 ASN B C 1
ATOM 2136 O O . ASN B 1 110 ? 10.383 10.602 -1.626 1 97.31 110 ASN B O 1
ATOM 2140 N N . PRO B 1 111 ? 9 12.32 -2.105 1 97.94 111 PRO B N 1
ATOM 2141 C CA . PRO B 1 111 ? 7.82 11.477 -1.897 1 97.94 111 PRO B CA 1
ATOM 2142 C C . PRO B 1 111 ? 7.645 10.422 -2.988 1 97.94 111 PRO B C 1
ATOM 2144 O O . PRO B 1 111 ? 8.172 10.586 -4.094 1 97.94 111 PRO B O 1
ATOM 2147 N N . PRO B 1 112 ? 6.93 9.352 -2.697 1 97.94 112 PRO B N 1
ATOM 2148 C CA . PRO B 1 112 ? 6.707 8.32 -3.713 1 97.94 112 PRO B CA 1
ATOM 2149 C C . PRO B 1 112 ? 6.07 8.875 -4.984 1 97.94 112 PRO B C 1
ATOM 2151 O O . PRO B 1 112 ? 6.391 8.43 -6.09 1 97.94 112 PRO B O 1
ATOM 2154 N N . SER B 1 113 ? 5.191 9.883 -4.863 1 97.25 113 SER B N 1
ATOM 2155 C CA . SER B 1 113 ? 4.488 10.445 -6.012 1 97.25 113 SER B CA 1
ATOM 2156 C C . SER B 1 113 ? 5.445 11.172 -6.945 1 97.25 113 SER B C 1
ATOM 2158 O O . SER B 1 113 ? 5.129 11.398 -8.117 1 97.25 113 SER B O 1
ATOM 2160 N N . LEU B 1 114 ? 6.578 11.617 -6.449 1 97.06 114 LEU B N 1
ATOM 2161 C CA . LEU B 1 114 ? 7.598 12.234 -7.289 1 97.06 114 LEU B CA 1
ATOM 2162 C C . LEU B 1 114 ? 8.586 11.195 -7.801 1 97.06 114 LEU B C 1
ATOM 2164 O O . LEU B 1 114 ? 8.953 11.203 -8.977 1 97.06 114 LEU B O 1
ATOM 2168 N N . ARG B 1 115 ? 9.016 10.25 -6.926 1 96.81 115 ARG B N 1
ATOM 2169 C CA . ARG B 1 115 ? 9.984 9.219 -7.273 1 96.81 115 ARG B CA 1
ATOM 2170 C C . ARG B 1 115 ? 9.477 8.352 -8.43 1 96.81 115 ARG B C 1
ATOM 2172 O O . ARG B 1 115 ? 10.266 7.898 -9.258 1 96.81 115 ARG B O 1
ATOM 2179 N N . HIS B 1 116 ? 8.156 8.125 -8.414 1 97.62 116 HIS B N 1
ATOM 2180 C CA . HIS B 1 116 ? 7.535 7.234 -9.383 1 97.62 116 HIS B CA 1
ATOM 2181 C C . HIS B 1 116 ? 6.375 7.918 -10.094 1 97.62 116 HIS B C 1
ATOM 2183 O O . HIS B 1 116 ? 5.281 7.355 -10.188 1 97.62 116 HIS B O 1
ATOM 2189 N N . ALA B 1 117 ? 6.695 9.117 -10.531 1 97.06 117 ALA B N 1
ATOM 2190 C CA . ALA B 1 117 ? 5.695 9.938 -11.211 1 97.06 117 ALA B CA 1
ATOM 2191 C C . ALA B 1 117 ? 5.219 9.273 -12.492 1 97.06 117 ALA B C 1
ATOM 2193 O O . ALA B 1 117 ? 6.004 8.633 -13.195 1 97.06 117 ALA B O 1
ATOM 2194 N N . VAL B 1 118 ? 3.941 9.375 -12.742 1 95.81 118 VAL B N 1
ATOM 2195 C CA . VAL B 1 118 ? 3.332 8.852 -13.961 1 95.81 118 VAL B CA 1
ATOM 2196 C C . VAL B 1 118 ? 2.568 9.961 -14.672 1 95.81 118 VAL B C 1
ATOM 2198 O O . VAL B 1 118 ? 1.974 10.828 -14.023 1 95.81 118 VAL B O 1
ATOM 2201 N N . GLU B 1 119 ? 2.625 9.875 -15.953 1 93.62 119 GLU B N 1
ATOM 2202 C CA . GLU B 1 119 ? 1.901 10.859 -16.75 1 93.62 119 GLU B CA 1
ATOM 2203 C C . GLU B 1 119 ? 0.404 10.812 -16.453 1 93.62 119 GLU B C 1
ATOM 2205 O O . GLU B 1 119 ? -0.177 9.734 -16.328 1 93.62 119 GLU B O 1
ATOM 2210 N N . GLY B 1 120 ? -0.161 12.016 -16.312 1 93.62 120 GLY B N 1
ATOM 2211 C CA . GLY B 1 120 ? -1.595 12.117 -16.078 1 93.62 120 GLY B CA 1
ATOM 2212 C C . GLY B 1 120 ? -1.96 12.258 -14.617 1 93.62 120 GLY B C 1
ATOM 2213 O O . GLY B 1 120 ? -3.012 12.812 -14.281 1 93.62 120 GLY B O 1
ATOM 2214 N N . LEU B 1 121 ? -1.123 11.781 -13.773 1 96.75 121 LEU B N 1
ATOM 2215 C CA . LEU B 1 121 ? -1.389 11.875 -12.344 1 96.75 121 LEU B CA 1
ATOM 2216 C C . LEU B 1 121 ? -0.705 13.094 -11.742 1 96.75 121 LEU B C 1
ATOM 2218 O O . LEU B 1 121 ? 0.467 13.359 -12.023 1 96.75 121 LEU B O 1
ATOM 2222 N N . LYS B 1 122 ? -1.476 13.812 -10.984 1 97.44 122 LYS B N 1
ATOM 2223 C CA . LYS B 1 122 ? -0.894 14.93 -10.234 1 97.44 122 LYS B CA 1
ATOM 2224 C C . LYS B 1 122 ? -0.13 14.43 -9.016 1 97.44 122 LYS B C 1
ATOM 2226 O O . LYS B 1 122 ? -0.557 13.484 -8.352 1 97.44 122 LYS B O 1
ATOM 2231 N N . LYS B 1 123 ? 0.937 15.094 -8.766 1 97.62 123 LYS B N 1
ATOM 2232 C CA . LYS B 1 123 ? 1.811 14.695 -7.668 1 97.62 123 LYS B CA 1
ATOM 2233 C C . LYS B 1 123 ? 1.202 15.07 -6.32 1 97.62 123 LYS B C 1
ATOM 2235 O O . LYS B 1 123 ? 0.444 16.047 -6.223 1 97.62 123 LYS B O 1
ATOM 2240 N N . CYS B 1 124 ? 1.43 14.305 -5.273 1 98.38 124 CYS B N 1
ATOM 2241 C CA . CYS B 1 124 ? 1.259 14.594 -3.855 1 98.38 124 CYS B CA 1
ATOM 2242 C C . CYS B 1 124 ? -0.205 14.477 -3.447 1 98.38 124 CYS B C 1
ATOM 2244 O O . CYS B 1 124 ? -0.567 14.812 -2.32 1 98.38 124 CYS B O 1
ATOM 2246 N N . ARG B 1 125 ? -1.086 14.031 -4.367 1 98.62 125 ARG B N 1
ATOM 2247 C CA . ARG B 1 125 ? -2.502 13.914 -4.031 1 98.62 125 ARG B CA 1
ATOM 2248 C C . ARG B 1 125 ? -2.73 12.82 -2.996 1 98.62 125 ARG B C 1
ATOM 2250 O O . ARG B 1 125 ? -3.488 13.008 -2.043 1 98.62 125 ARG B O 1
ATOM 2257 N N . PHE B 1 126 ? -2.088 11.688 -3.156 1 98.75 126 PHE B N 1
ATOM 2258 C CA . PHE B 1 126 ? -2.209 10.586 -2.203 1 98.75 126 PHE B CA 1
ATOM 2259 C C . PHE B 1 126 ? -1.72 11.016 -0.824 1 98.75 126 PHE B C 1
ATOM 2261 O O . PHE B 1 126 ? -2.406 10.797 0.177 1 98.75 126 PHE B O 1
ATOM 2268 N N . GLU B 1 127 ? -0.542 11.641 -0.737 1 98.25 127 GLU B N 1
ATOM 2269 C CA . GLU B 1 127 ? 0.049 12.094 0.52 1 98.25 127 GLU B CA 1
ATOM 2270 C C . GLU B 1 127 ? -0.855 13.102 1.223 1 98.25 127 GLU B C 1
ATOM 2272 O O . GLU B 1 127 ? -1.041 13.031 2.439 1 98.25 127 GLU B O 1
ATOM 2277 N N . ALA B 1 128 ? -1.384 14.016 0.388 1 98.31 128 ALA B N 1
ATOM 2278 C CA . ALA B 1 128 ? -2.307 15 0.948 1 98.31 128 ALA B CA 1
ATOM 2279 C C . ALA B 1 128 ? -3.523 14.32 1.567 1 98.31 128 ALA B C 1
ATOM 2281 O O . ALA B 1 128 ? -3.969 14.695 2.654 1 98.31 128 ALA B O 1
ATOM 2282 N N . GLY B 1 129 ? -4.035 13.336 0.875 1 98.5 129 GLY B N 1
ATOM 2283 C CA . GLY B 1 129 ? -5.145 12.57 1.422 1 98.5 129 GLY B CA 1
ATOM 2284 C C . GLY B 1 129 ? -4.801 11.875 2.725 1 98.5 129 GLY B C 1
ATOM 2285 O O . GLY B 1 129 ? -5.586 11.906 3.676 1 98.5 129 GLY B O 1
ATOM 2286 N N . LEU B 1 130 ? -3.678 11.242 2.764 1 98.38 130 LEU B N 1
ATOM 2287 C CA . LEU B 1 130 ? -3.213 10.539 3.953 1 98.38 130 LEU B CA 1
ATOM 2288 C C . LEU B 1 130 ? -3.201 11.469 5.164 1 98.38 130 LEU B C 1
ATOM 2290 O O . LEU B 1 130 ? -3.752 11.133 6.215 1 98.38 130 LEU B O 1
ATOM 2294 N N . ILE B 1 131 ? -2.623 12.641 4.988 1 97 131 ILE B N 1
ATOM 2295 C CA . ILE B 1 131 ? -2.488 13.625 6.059 1 97 131 ILE B CA 1
ATOM 2296 C C . ILE B 1 131 ? -3.871 14.102 6.5 1 97 131 ILE B C 1
ATOM 2298 O O . ILE B 1 131 ? -4.152 14.18 7.699 1 97 131 ILE B O 1
ATOM 2302 N N . LYS B 1 132 ? -4.742 14.367 5.539 1 97.69 132 LYS B N 1
ATOM 2303 C CA . LYS B 1 132 ? -6.102 14.805 5.836 1 97.69 132 LYS B CA 1
ATOM 2304 C C . LYS B 1 132 ? -6.844 13.773 6.68 1 97.69 132 LYS B C 1
ATOM 2306 O O . LYS B 1 132 ? -7.457 14.109 7.691 1 97.69 132 LYS B O 1
ATOM 2311 N N . GLY B 1 133 ? -6.781 12.531 6.266 1 98.06 133 GLY B N 1
ATOM 2312 C CA . GLY B 1 133 ? -7.461 11.469 6.988 1 98.06 133 GLY B CA 1
ATOM 2313 C C . GLY B 1 133 ? -6.969 11.305 8.414 1 98.06 133 GLY B C 1
ATOM 2314 O O . GLY B 1 133 ? -7.766 11.133 9.336 1 98.06 133 GLY B O 1
ATOM 2315 N N . ILE B 1 134 ? -5.648 11.344 8.57 1 97.12 134 ILE B N 1
ATOM 2316 C CA . ILE B 1 134 ? -5.066 11.227 9.898 1 97.12 134 ILE B CA 1
ATOM 2317 C C . ILE B 1 134 ? -5.59 12.344 10.797 1 97.12 134 ILE B C 1
ATOM 2319 O O . ILE B 1 134 ? -6.078 12.086 11.898 1 97.12 134 ILE B O 1
ATOM 2323 N N . LEU B 1 135 ? -5.52 13.57 10.32 1 95.69 135 LEU B N 1
ATOM 2324 C CA . LEU B 1 135 ? -5.914 14.734 11.109 1 95.69 135 LEU B CA 1
ATOM 2325 C C . LEU B 1 135 ? -7.398 14.68 11.453 1 95.69 135 LEU B C 1
ATOM 2327 O O . LEU B 1 135 ? -7.789 14.945 12.594 1 95.69 135 LEU B O 1
ATOM 2331 N N . GLU B 1 136 ? -8.203 14.336 10.453 1 96.94 136 GLU B N 1
ATOM 2332 C CA . GLU B 1 136 ? -9.641 14.25 10.688 1 96.94 136 GLU B CA 1
ATOM 2333 C C . GLU B 1 136 ? -9.969 13.234 11.781 1 96.94 136 GLU B C 1
ATOM 2335 O O . GLU B 1 136 ? -10.758 13.523 12.68 1 96.94 136 GLU B O 1
ATOM 2340 N N . GLU B 1 137 ? -9.359 12.086 11.703 1 96.94 137 GLU B N 1
ATOM 2341 C CA . GLU B 1 137 ? -9.664 11.008 12.641 1 96.94 137 GLU B CA 1
ATOM 2342 C C . GLU B 1 137 ? -9.195 11.359 14.055 1 96.94 137 GLU B C 1
ATOM 2344 O O . GLU B 1 137 ? -9.906 11.102 15.031 1 96.94 137 GLU B O 1
ATOM 2349 N N . ILE B 1 138 ? -8.094 11.961 14.195 1 95.75 138 ILE B N 1
ATOM 2350 C CA . ILE B 1 138 ? -7.508 12.234 15.508 1 95.75 138 ILE B CA 1
ATOM 2351 C C . ILE B 1 138 ? -8.242 13.398 16.172 1 95.75 138 ILE B C 1
ATOM 2353 O O . ILE B 1 138 ? -8.531 13.359 17.375 1 95.75 138 ILE B O 1
ATOM 2357 N N . THR B 1 139 ? -8.578 14.445 15.406 1 94.19 139 THR B N 1
ATOM 2358 C CA . THR B 1 139 ? -9.094 15.672 16 1 94.19 139 THR B CA 1
ATOM 2359 C C . THR B 1 139 ? -10.617 15.68 15.992 1 94.19 139 THR B C 1
ATOM 2361 O O . THR B 1 139 ? -11.25 16.469 16.703 1 94.19 139 THR B O 1
ATOM 2364 N N . GLY B 1 140 ? -11.25 14.875 15.086 1 95.06 140 GLY B N 1
ATOM 2365 C CA . GLY B 1 140 ? -12.695 14.883 14.93 1 95.06 140 GLY B CA 1
ATOM 2366 C C . GLY B 1 140 ? -13.211 16.094 14.18 1 95.06 140 GLY B C 1
ATOM 2367 O O . GLY B 1 140 ? -14.406 16.391 14.203 1 95.06 140 GLY B O 1
ATOM 2368 N N . LYS B 1 141 ? -12.266 16.812 13.547 1 94.62 141 LYS B N 1
ATOM 2369 C CA . LYS B 1 141 ? -12.617 18.031 12.82 1 94.62 141 LYS B CA 1
ATOM 2370 C C . LYS B 1 141 ? -12.32 17.891 11.328 1 94.62 141 LYS B C 1
ATOM 2372 O O . LYS B 1 141 ? -11.664 16.922 10.914 1 94.62 141 LYS B O 1
ATOM 2377 N N . LYS B 1 142 ? -12.836 18.844 10.648 1 96.44 142 LYS B N 1
ATOM 2378 C CA . LYS B 1 142 ? -12.523 18.922 9.227 1 96.44 142 LYS B CA 1
ATOM 2379 C C . LYS B 1 142 ? -11.297 19.781 8.977 1 96.44 142 LYS B C 1
ATOM 2381 O O . LYS B 1 142 ? -11.055 20.75 9.711 1 96.44 142 LYS B O 1
ATOM 2386 N N . TRP B 1 143 ? -10.594 19.438 7.922 1 96.56 143 TRP B N 1
ATOM 2387 C CA . TRP B 1 143 ? -9.352 20.141 7.609 1 96.56 143 TRP B CA 1
ATOM 2388 C C . TRP B 1 143 ? -9.289 20.5 6.133 1 96.56 143 TRP B C 1
ATOM 2390 O O . TRP B 1 143 ? -9.719 19.734 5.273 1 96.56 143 TRP B O 1
ATOM 2400 N N . HIS B 1 144 ? -8.844 21.719 5.898 1 97.19 144 HIS B N 1
ATOM 2401 C CA . HIS B 1 144 ? -8.453 22.094 4.543 1 97.19 144 HIS B CA 1
ATOM 2402 C C . HIS B 1 144 ? -7.016 21.672 4.25 1 97.19 144 HIS B C 1
ATOM 2404 O O . HIS B 1 144 ? -6.082 22.125 4.906 1 97.19 144 HIS B O 1
ATOM 2410 N N . VAL B 1 145 ? -6.887 20.75 3.35 1 97.19 145 VAL B N 1
ATOM 2411 C CA . VAL B 1 145 ? -5.586 20.234 2.928 1 97.19 145 VAL B CA 1
ATOM 2412 C C . VAL B 1 145 ? -5.395 20.484 1.433 1 97.19 145 VAL B C 1
ATOM 2414 O O . VAL B 1 145 ? -6.148 19.969 0.609 1 97.19 145 VAL B O 1
ATOM 2417 N N . GLN B 1 146 ? -4.344 21.297 1.142 1 97.56 146 GLN B N 1
ATOM 2418 C CA . GLN B 1 146 ? -4.156 21.703 -0.246 1 97.56 146 GLN B CA 1
ATOM 2419 C C . GLN B 1 146 ? -2.707 21.516 -0.685 1 97.56 146 GLN B C 1
ATOM 2421 O O . GLN B 1 146 ? -1.783 21.984 -0.019 1 97.56 146 GLN B O 1
ATOM 2426 N N . VAL B 1 147 ? -2.537 20.875 -1.811 1 98.12 147 VAL B N 1
ATOM 2427 C CA . VAL B 1 147 ? -1.213 20.703 -2.4 1 98.12 147 VAL B CA 1
ATOM 2428 C C . VAL B 1 147 ? -0.82 21.984 -3.152 1 98.12 147 VAL B C 1
ATOM 2430 O O . VAL B 1 147 ? -1.61 22.516 -3.932 1 98.12 147 VAL B O 1
ATOM 2433 N N . ASP B 1 148 ? 0.347 22.5 -2.902 1 98 148 ASP B N 1
ATOM 2434 C CA . ASP B 1 148 ? 0.909 23.578 -3.699 1 98 148 ASP B CA 1
ATOM 2435 C C . ASP B 1 148 ? 1.564 23.047 -4.969 1 98 148 ASP B C 1
ATOM 2437 O O . ASP B 1 148 ? 2.705 22.578 -4.941 1 98 148 ASP B O 1
ATOM 2441 N N . ASP B 1 149 ? 0.942 23.203 -6.039 1 97 149 ASP B N 1
ATOM 2442 C CA . ASP B 1 149 ? 1.379 22.594 -7.293 1 97 149 ASP B CA 1
ATOM 2443 C C . ASP B 1 149 ? 2.557 23.359 -7.891 1 97 149 ASP B C 1
ATOM 2445 O O . ASP B 1 149 ? 3.219 22.875 -8.812 1 97 149 ASP B O 1
ATOM 2449 N N . SER B 1 150 ? 2.865 24.531 -7.363 1 96.44 150 SER B N 1
ATOM 2450 C CA . SER B 1 150 ? 3.922 25.359 -7.945 1 96.44 150 SER B CA 1
ATOM 2451 C C . SER B 1 150 ? 5.297 24.766 -7.672 1 96.44 150 SER B C 1
ATOM 2453 O O . SER B 1 150 ? 6.266 25.062 -8.375 1 96.44 150 SER B O 1
ATOM 2455 N N . VAL B 1 151 ? 5.457 23.797 -6.652 1 92.75 151 VAL B N 1
ATOM 2456 C CA . VAL B 1 151 ? 6.766 23.266 -6.293 1 92.75 151 VAL B CA 1
ATOM 2457 C C . VAL B 1 151 ? 6.734 21.734 -6.355 1 92.75 151 VAL B C 1
ATOM 2459 O O . VAL B 1 151 ? 7.633 21.062 -5.84 1 92.75 151 VAL B O 1
ATOM 2462 N N . ASN B 1 152 ? 5.703 21.141 -6.898 1 90.62 152 ASN B N 1
ATOM 2463 C CA . ASN B 1 152 ? 5.457 19.703 -6.762 1 90.62 152 ASN B CA 1
ATOM 2464 C C . ASN B 1 152 ? 6.348 18.891 -7.699 1 90.62 152 ASN B C 1
ATOM 2466 O O . ASN B 1 152 ? 6.266 17.672 -7.73 1 90.62 152 ASN B O 1
ATOM 2470 N N . GLN B 1 153 ? 7.262 19.609 -8.484 1 91.31 153 GLN B N 1
ATOM 2471 C CA . GLN B 1 153 ? 8.281 18.906 -9.258 1 91.31 153 GLN B CA 1
ATOM 2472 C C . GLN B 1 153 ? 9.484 18.562 -8.391 1 91.31 153 GLN B C 1
ATOM 2474 O O . GLN B 1 153 ? 10.289 17.688 -8.758 1 91.31 153 GLN B O 1
ATOM 2479 N N . GLU B 1 154 ? 9.578 19.203 -7.238 1 93.25 154 GLU B N 1
ATOM 2480 C CA . GLU B 1 154 ? 10.75 19.016 -6.387 1 93.25 154 GLU B CA 1
ATOM 2481 C C . GLU B 1 154 ? 10.383 18.328 -5.078 1 93.25 154 GLU B C 1
ATOM 2483 O O . GLU B 1 154 ? 11.156 17.531 -4.559 1 93.25 154 GLU B O 1
ATOM 2488 N N . LYS B 1 155 ? 9.297 18.719 -4.57 1 97.75 155 LYS B N 1
ATOM 2489 C CA . LYS B 1 155 ? 8.82 18.25 -3.273 1 97.75 155 LYS B CA 1
ATOM 2490 C C . LYS B 1 155 ? 7.305 18.375 -3.16 1 97.75 155 LYS B C 1
ATOM 2492 O O . LYS B 1 155 ? 6.664 18.984 -4.016 1 97.75 155 LYS B O 1
ATOM 2497 N N . CYS B 1 156 ? 6.742 17.734 -2.158 1 98 156 CYS B N 1
ATOM 2498 C CA . CYS B 1 156 ? 5.367 18.047 -1.786 1 98 156 CYS B CA 1
ATOM 2499 C C . CYS B 1 156 ? 5.324 19.188 -0.776 1 98 156 CYS B C 1
ATOM 2501 O O . CYS B 1 156 ? 6.012 19.141 0.245 1 98 156 CYS B O 1
ATOM 2503 N N . LEU B 1 157 ? 4.652 20.125 -1.136 1 98.12 157 LEU B N 1
ATOM 2504 C CA . LEU B 1 157 ? 4.258 21.172 -0.203 1 98.12 157 LEU B CA 1
ATOM 2505 C C . LEU B 1 157 ? 2.744 21.188 -0.012 1 98.12 157 LEU B C 1
ATOM 2507 O O . LEU B 1 157 ? 2 21.5 -0.945 1 98.12 157 LEU B O 1
ATOM 2511 N N . ILE B 1 158 ? 2.322 20.828 1.187 1 97.19 158 ILE B N 1
ATOM 2512 C CA . ILE B 1 158 ? 0.907 20.656 1.497 1 97.19 158 ILE B CA 1
ATOM 2513 C C . ILE B 1 158 ? 0.496 21.625 2.592 1 97.19 158 ILE B C 1
ATOM 2515 O O . ILE B 1 158 ? 1.021 21.578 3.707 1 97.19 158 ILE B O 1
ATOM 2519 N N . HIS B 1 159 ? -0.414 22.453 2.258 1 97.44 159 HIS B N 1
ATOM 2520 C CA . HIS B 1 159 ? -0.965 23.406 3.211 1 97.44 159 HIS B CA 1
ATOM 2521 C C . HIS B 1 159 ? -2.121 22.797 3.998 1 97.44 159 HIS B C 1
ATOM 2523 O O . HIS B 1 159 ? -3.053 22.25 3.41 1 97.44 159 HIS B O 1
ATOM 2529 N N . VAL B 1 160 ? -2.045 22.938 5.32 1 95.88 160 VAL B N 1
ATOM 2530 C CA . VAL B 1 160 ? -3.035 22.312 6.191 1 95.88 160 VAL B CA 1
ATOM 2531 C C . VAL B 1 160 ? -3.598 23.359 7.156 1 95.88 160 VAL B C 1
ATOM 2533 O O . VAL B 1 160 ? -2.842 24.016 7.867 1 95.88 160 VAL B O 1
ATOM 2536 N N . LYS B 1 161 ? -4.867 23.484 7.156 1 95.75 161 LYS B N 1
ATOM 2537 C CA . LYS B 1 161 ? -5.52 24.422 8.078 1 95.75 161 LYS B CA 1
ATOM 2538 C C . LYS B 1 161 ? -6.863 23.875 8.547 1 95.75 161 LYS B C 1
ATOM 2540 O O . LYS B 1 161 ? -7.578 23.219 7.781 1 95.75 161 LYS B O 1
ATOM 2545 N N . PRO B 1 162 ? -7.211 24.141 9.82 1 91.62 162 PRO B N 1
ATOM 2546 C CA . PRO B 1 162 ? -8.539 23.719 10.281 1 91.62 162 PRO B CA 1
ATOM 2547 C C . PRO B 1 162 ? -9.672 24.438 9.547 1 91.62 162 PRO B C 1
ATOM 2549 O O . PRO B 1 162 ? -9.547 25.609 9.211 1 91.62 162 PRO B O 1
ATOM 2552 N N . MET B 1 163 ? -10.703 23.578 9.289 1 90.12 163 MET B N 1
ATOM 2553 C CA . MET B 1 163 ? -11.883 24.203 8.695 1 90.12 163 MET B CA 1
ATOM 2554 C C . MET B 1 163 ? -12.75 24.859 9.773 1 90.12 163 MET B C 1
ATOM 2556 O O . MET B 1 163 ? -12.891 24.312 10.867 1 90.12 163 MET B O 1
ATOM 2560 N N . GLU B 1 164 ? -13.125 26.188 9.68 1 74.62 164 GLU B N 1
ATOM 2561 C CA . GLU B 1 164 ? -14 26.906 10.602 1 74.62 164 GLU B CA 1
ATOM 2562 C C . GLU B 1 164 ? -15.406 26.312 10.594 1 74.62 164 GLU B C 1
ATOM 2564 O O . GLU B 1 164 ? -15.852 25.75 9.578 1 74.62 164 GLU B O 1
#